Protein AF-A0A955M0L4-F1 (afdb_monomer)

Foldseek 3Di:
DDDDDDDDDDDDDDDPPVVPVVVVVVVVVVVVVVVVVVVVVVVVVVVVVVVVVVVVVVVVVVVVVVVVVVVVVVVVVVVVVVVVVVVVVVVVVVVVVVVVVVVVVVVVVVVVVVVVVVVVVVVVVVVVVVVVVVVVVVVVVVVVVVVVVVVVVVVVVVVCPPDDDDDDDDDDDPPDPPPPPDPPDDDDLVNVLVVLQQFQLCLVVDPDVVSQQVSLVVLQVVCVVVVKFAPDHSSVLNVVLVVVCVVPVVLRRGRNSVSSVLVCLLVLRTHNPDDSLVSQCVVQNPVRSVVSCVVVVD

pLDDT: mean 85.28, std 18.07, range [40.88, 98.44]

Secondary structure (DSSP, 8-state):
----------------SSTTTHHHHHHHHHHHHHHHHHHHHHHHHHHHHHHHHHHHHHHHHHHHHHHHHHHHHHHHHHHHHHHHHHHHHHHHHHHHHHHHHHHHHHHHHHHHHHHHHHHHHHHHHHHHHHHHHHHHHHHHHHHHHHHHHHHHHHHHHHH-TTS--------------------S----HHHHHHHHTT-SGGGGG--SHHHHHHHHHHHHHHHHHTT-B--S-HHHHHHHHHHHHHH-GGGGGS-HHHHHHHHHHHTT--BSSS-HHHHHHHHHHHHHHHHHHHHTT-

Mean predicted aligned error: 16.27 Å

Solvent-accessible surface area (backbone atoms only — not comparable to full-atom values): 17257 Å² total; per-residue (Å²): 140,83,90,82,89,79,83,83,82,92,79,86,90,86,81,77,80,74,58,71,68,59,53,57,56,52,51,51,52,52,50,52,52,52,50,51,51,51,50,52,51,53,50,51,52,51,50,51,50,51,51,51,51,52,54,51,52,53,52,53,52,50,51,52,52,50,52,52,51,49,54,50,53,49,53,52,53,52,54,52,51,51,52,51,53,49,52,54,53,52,50,51,53,52,52,54,51,50,52,51,53,50,53,50,52,52,52,51,52,52,51,51,51,52,53,54,51,52,50,52,52,51,50,52,54,50,50,52,51,53,52,52,52,53,51,51,52,51,51,54,51,51,52,53,52,51,52,54,51,51,52,52,51,53,56,48,54,71,66,44,82,78,64,81,90,84,86,83,81,92,79,89,88,82,84,75,83,75,77,77,76,71,74,94,66,88,81,48,71,72,57,54,50,59,49,25,68,62,26,24,62,63,59,78,74,52,80,57,66,65,65,48,27,52,52,44,43,51,48,52,49,54,39,43,77,72,65,27,48,67,80,76,56,37,64,62,52,45,53,50,49,59,55,45,39,73,78,40,56,73,60,27,67,38,26,37,66,56,45,53,49,53,53,28,37,75,67,69,36,51,42,68,87,62,64,47,68,60,53,29,32,72,72,49,35,68,71,45,32,57,51,49,33,56,76,70,75,98

Sequence (298 aa):
MYQKIILTPIFVILFSISAYAGGAVARRSQAMEQQQRAYEQAYRQAVEQQVQQQQQAVYEQMQQRQQQMQQYAYKQAVQKKIAEQQAVYQRALQQKAYEQAYQQKLKLQALQQQQAYQRVIQQKSAQQKAYLQIAQQRLAKQQAQASQFREQVVDYNKTQALSSQYIPKKEDIQRTQKAYVEPDEVITMDHLWRRLDHSSEVWNEMIDSQPKELTVARQIEIYRQEGVTIRKQPSHYVQLIDDMSRQNPDILSNPFRDVVKFMAIIEYDFDNGMDRDLLVRRLLGEQGYQSNRRRLGR

Structure (mmCIF, N/CA/C/O backbone):
data_AF-A0A955M0L4-F1
#
_entry.id   AF-A0A955M0L4-F1
#
loop_
_atom_site.group_PDB
_atom_site.id
_atom_site.type_symbol
_atom_site.label_atom_id
_atom_site.label_alt_id
_atom_site.label_comp_id
_atom_site.label_asym_id
_atom_site.label_entity_id
_atom_site.label_seq_id
_atom_site.pdbx_PDB_ins_code
_atom_site.Cartn_x
_atom_site.Cartn_y
_atom_site.Cartn_z
_atom_site.occupancy
_atom_site.B_iso_or_equiv
_atom_site.auth_seq_id
_atom_site.auth_comp_id
_atom_site.auth_asym_id
_atom_site.auth_atom_id
_atom_site.pdbx_PDB_model_num
ATOM 1 N N . MET A 1 1 ? 61.570 -35.087 -105.540 1.00 42.03 1 MET A N 1
ATOM 2 C CA . MET A 1 1 ? 60.546 -34.668 -106.528 1.00 42.03 1 MET A CA 1
ATOM 3 C C . MET A 1 1 ? 59.757 -33.534 -105.887 1.00 42.03 1 MET A C 1
ATOM 5 O O . MET A 1 1 ? 59.213 -33.774 -104.830 1.00 42.03 1 MET A O 1
ATOM 9 N N . TYR A 1 2 ? 59.708 -32.286 -106.337 1.00 40.88 2 TYR A N 1
ATOM 10 C CA . TYR A 1 2 ? 60.007 -31.683 -107.626 1.00 40.88 2 TYR A CA 1
ATOM 11 C C . TYR A 1 2 ? 60.775 -30.374 -107.422 1.00 40.88 2 TYR A C 1
ATOM 13 O O . TYR A 1 2 ? 60.427 -29.536 -106.598 1.00 40.88 2 TYR A O 1
ATOM 21 N N . GLN A 1 3 ? 61.811 -30.243 -108.232 1.00 42.59 3 GLN A N 1
ATOM 22 C CA . GLN A 1 3 ? 62.647 -29.082 -108.458 1.00 42.59 3 GLN A CA 1
ATOM 23 C C . GLN A 1 3 ? 61.941 -28.212 -109.510 1.00 42.59 3 GLN A C 1
ATOM 25 O O . GLN A 1 3 ? 61.664 -28.697 -110.607 1.00 42.59 3 GLN A O 1
ATOM 30 N N . LYS A 1 4 ? 61.634 -26.948 -109.201 1.00 47.00 4 LYS A N 1
ATOM 31 C CA . LYS A 1 4 ? 61.308 -25.936 -110.217 1.00 47.00 4 LYS A CA 1
ATOM 32 C 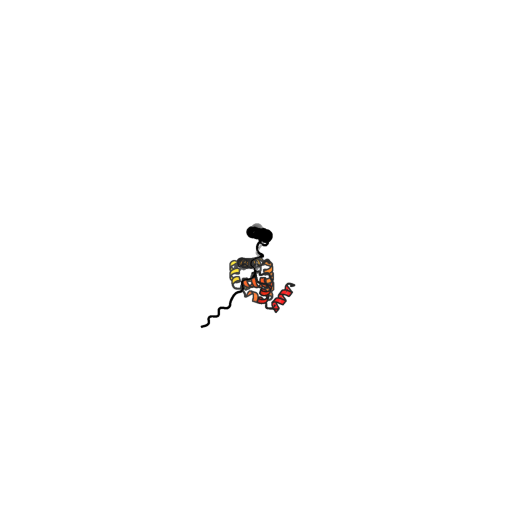C . LYS A 1 4 ? 62.013 -24.625 -109.895 1.00 47.00 4 LYS A C 1
ATOM 34 O O . LYS A 1 4 ? 61.584 -23.843 -109.057 1.00 47.00 4 LYS A O 1
ATOM 39 N N . ILE A 1 5 ? 63.124 -24.458 -110.600 1.00 48.72 5 ILE A N 1
ATOM 40 C CA . ILE A 1 5 ? 63.838 -23.213 -110.853 1.00 48.72 5 ILE A CA 1
ATOM 41 C C . ILE A 1 5 ? 62.990 -22.412 -111.848 1.00 48.72 5 ILE A C 1
ATOM 43 O O . ILE A 1 5 ? 62.677 -22.932 -112.918 1.00 48.72 5 ILE A O 1
ATOM 47 N N . ILE A 1 6 ? 62.638 -21.168 -111.522 1.00 52.84 6 ILE A N 1
ATOM 48 C CA . ILE A 1 6 ? 62.235 -20.162 -112.513 1.00 52.84 6 ILE A CA 1
ATOM 49 C C . ILE A 1 6 ? 62.994 -18.874 -112.213 1.00 52.84 6 ILE A C 1
ATOM 51 O O . ILE A 1 6 ? 63.118 -18.448 -111.066 1.00 52.84 6 ILE A O 1
ATOM 55 N N . LEU A 1 7 ? 63.548 -18.341 -113.297 1.00 41.47 7 LEU A N 1
ATOM 56 C CA . LEU A 1 7 ? 64.457 -17.220 -113.392 1.00 41.47 7 LEU A CA 1
ATOM 57 C C . LEU A 1 7 ? 63.847 -15.889 -112.939 1.00 41.47 7 LEU A C 1
ATOM 59 O O . LEU A 1 7 ? 62.683 -15.581 -113.180 1.00 41.47 7 LEU A O 1
ATOM 63 N N . THR A 1 8 ? 64.736 -15.086 -112.367 1.00 45.62 8 THR A N 1
ATOM 64 C CA . THR A 1 8 ? 64.684 -13.639 -112.146 1.00 45.62 8 THR A CA 1
ATOM 65 C C . THR A 1 8 ? 64.353 -12.859 -113.427 1.00 45.62 8 THR A C 1
ATOM 67 O O . THR A 1 8 ? 64.706 -13.290 -114.526 1.00 45.62 8 THR A O 1
ATOM 70 N N . PRO A 1 9 ? 63.849 -11.621 -113.283 1.00 57.81 9 PRO A N 1
ATOM 71 C CA . PRO A 1 9 ? 64.686 -10.534 -113.778 1.00 57.81 9 PRO A CA 1
ATOM 72 C C . PRO A 1 9 ? 64.886 -9.418 -112.750 1.00 57.81 9 PRO A C 1
ATOM 74 O O . PRO A 1 9 ? 63.961 -8.863 -112.163 1.00 57.81 9 PRO A O 1
ATOM 77 N N . ILE A 1 10 ? 66.166 -9.105 -112.589 1.00 55.38 10 ILE A N 1
ATOM 78 C CA . ILE A 1 10 ? 66.732 -7.899 -112.003 1.00 55.38 10 ILE A CA 1
ATOM 79 C C . ILE A 1 10 ? 66.263 -6.713 -112.851 1.00 55.38 10 ILE A C 1
ATOM 81 O O . ILE A 1 10 ? 66.639 -6.618 -114.016 1.00 55.38 10 ILE A O 1
ATOM 85 N N . PHE A 1 11 ? 65.470 -5.809 -112.280 1.00 45.31 11 PHE A N 1
ATOM 86 C CA . PHE A 1 11 ? 65.248 -4.476 -112.835 1.00 45.31 11 PHE A CA 1
ATOM 87 C C . PHE A 1 11 ? 65.009 -3.483 -111.691 1.00 45.31 11 PHE A C 1
ATOM 89 O O . PHE A 1 11 ? 64.246 -3.753 -110.769 1.00 45.31 11 PHE A O 1
ATOM 96 N N . VAL A 1 12 ? 65.642 -2.314 -111.814 1.00 49.91 12 VAL A N 1
ATOM 97 C CA . VAL A 1 12 ? 65.482 -1.101 -110.988 1.00 49.91 12 VAL A CA 1
ATOM 98 C C . VAL A 1 12 ? 66.305 -1.045 -109.687 1.00 49.91 12 VAL A C 1
ATOM 100 O O . VAL A 1 12 ? 65.790 -0.919 -108.581 1.00 49.91 12 VAL A O 1
ATOM 103 N N . ILE A 1 13 ? 67.632 -1.007 -109.838 1.00 52.91 13 ILE A N 1
ATOM 104 C CA . ILE A 1 13 ? 68.512 -0.227 -108.954 1.00 52.91 13 ILE A CA 1
ATOM 105 C C . ILE A 1 13 ? 68.858 1.036 -109.741 1.00 52.91 13 ILE A C 1
ATOM 107 O O . ILE A 1 13 ? 69.631 0.926 -110.683 1.00 52.91 13 ILE A O 1
ATOM 111 N N . LEU A 1 14 ? 68.232 2.178 -109.417 1.00 47.78 14 LEU A N 1
ATOM 112 C CA . LEU A 1 14 ? 68.699 3.559 -109.685 1.00 47.78 14 LEU A CA 1
ATOM 113 C C . LEU A 1 14 ? 67.620 4.601 -109.292 1.00 47.78 14 LEU A C 1
ATOM 115 O O . LEU A 1 14 ? 67.247 5.453 -110.086 1.00 47.78 14 LEU A O 1
ATOM 119 N N . PHE A 1 15 ? 67.094 4.544 -108.059 1.00 43.94 15 PHE A N 1
ATOM 120 C CA . PHE A 1 15 ? 66.254 5.623 -107.492 1.00 43.94 15 PHE A CA 1
ATOM 121 C C . PHE A 1 15 ? 66.334 5.710 -105.955 1.00 43.94 15 PHE A C 1
ATOM 123 O O . PHE A 1 15 ? 65.355 5.987 -105.271 1.00 43.94 15 PHE A O 1
ATOM 130 N N . SER A 1 16 ? 67.508 5.471 -105.370 1.00 46.41 16 SER A N 1
ATOM 131 C CA . SER A 1 16 ? 67.662 5.403 -103.905 1.00 46.41 16 SER A CA 1
ATOM 132 C C . SER A 1 16 ? 68.760 6.313 -103.348 1.00 46.41 16 SER A C 1
ATOM 134 O O . SER A 1 16 ? 69.308 6.036 -102.288 1.00 46.41 16 SER A O 1
ATOM 136 N N . ILE A 1 17 ? 69.045 7.440 -104.014 1.00 49.41 17 ILE A N 1
ATOM 137 C CA . ILE A 1 17 ? 69.940 8.484 -103.469 1.00 49.41 17 ILE A CA 1
ATOM 138 C C . ILE A 1 17 ? 69.176 9.773 -103.080 1.00 49.41 17 ILE A C 1
ATOM 140 O O . ILE A 1 17 ? 69.668 10.552 -102.273 1.00 49.41 17 ILE A O 1
ATOM 144 N N . SER A 1 18 ? 67.906 9.943 -103.478 1.00 48.56 18 SER A N 1
ATOM 145 C CA . SER A 1 18 ? 67.054 11.066 -103.016 1.00 48.56 18 SER A CA 1
ATOM 146 C C . SER A 1 18 ? 66.191 10.742 -101.781 1.00 48.56 18 SER A C 1
ATOM 148 O O . SER A 1 18 ? 65.579 11.634 -101.200 1.00 48.56 18 SER A O 1
ATOM 150 N N . ALA A 1 19 ? 66.134 9.476 -101.347 1.00 47.66 19 ALA A N 1
ATOM 151 C CA . ALA A 1 19 ? 65.278 9.025 -100.239 1.00 47.66 19 ALA A CA 1
ATOM 152 C C . ALA A 1 19 ? 65.885 9.248 -98.836 1.00 47.66 19 ALA A C 1
ATOM 154 O O . ALA A 1 19 ? 65.192 9.117 -97.826 1.00 47.66 19 ALA A O 1
ATOM 155 N N . TYR A 1 20 ? 67.167 9.616 -98.748 1.00 47.16 20 TYR A N 1
ATOM 156 C CA . TYR A 1 20 ? 67.869 9.744 -97.465 1.00 47.16 20 TYR A CA 1
ATOM 157 C C . TYR A 1 20 ? 67.633 11.081 -96.738 1.00 47.16 20 TYR A C 1
ATOM 159 O O . TYR A 1 20 ? 67.839 11.154 -95.529 1.00 47.16 20 TYR A O 1
ATOM 167 N N . ALA A 1 21 ? 67.126 12.117 -97.421 1.00 50.03 21 ALA A N 1
ATOM 168 C CA . ALA A 1 21 ? 66.808 13.410 -96.796 1.00 50.03 21 ALA A CA 1
ATOM 169 C C . ALA A 1 21 ? 65.362 13.496 -96.250 1.00 50.03 21 ALA A C 1
ATOM 171 O O . ALA A 1 21 ? 65.120 14.169 -95.250 1.00 50.03 21 ALA A O 1
ATOM 172 N N . GLY A 1 22 ? 64.403 12.760 -96.833 1.00 50.56 22 GLY A N 1
ATOM 173 C CA . GLY A 1 22 ? 63.010 12.698 -96.350 1.00 50.56 22 GLY A CA 1
ATOM 174 C C . GLY A 1 22 ? 62.811 11.813 -95.110 1.00 50.56 22 GLY A C 1
ATOM 175 O O . GLY A 1 22 ? 61.918 12.062 -94.298 1.00 50.56 22 GLY A O 1
ATOM 176 N N . GLY A 1 23 ? 63.684 10.819 -94.905 1.00 54.31 23 GLY A N 1
ATOM 177 C CA . GLY A 1 23 ? 63.639 9.929 -93.739 1.00 54.31 23 GLY A CA 1
ATOM 178 C C . GLY A 1 23 ? 63.996 10.614 -92.413 1.00 54.31 23 GLY A C 1
ATOM 179 O O . GLY A 1 23 ? 63.469 10.232 -91.370 1.00 54.31 23 GLY A O 1
ATOM 180 N N . ALA A 1 24 ? 64.841 11.650 -92.431 1.00 61.00 24 ALA A N 1
ATOM 181 C CA . ALA A 1 24 ? 65.213 12.395 -91.224 1.00 61.00 24 ALA A CA 1
ATOM 182 C C . ALA A 1 24 ? 64.056 13.266 -90.698 1.00 61.00 24 ALA A C 1
ATOM 184 O O . ALA A 1 24 ? 63.824 13.331 -89.490 1.00 61.00 24 ALA A O 1
ATOM 185 N N . VAL A 1 25 ? 63.285 13.880 -91.602 1.00 66.38 25 VAL A N 1
ATOM 186 C CA . VAL A 1 25 ? 62.111 14.694 -91.249 1.00 66.38 25 VAL A CA 1
ATOM 187 C C . VAL A 1 25 ? 60.950 13.810 -90.780 1.00 66.38 25 VAL A C 1
ATOM 189 O O . VAL A 1 25 ? 60.334 14.113 -89.760 1.00 66.38 25 VAL A O 1
ATOM 192 N N . ALA A 1 26 ? 60.710 12.669 -91.438 1.00 72.38 26 ALA A N 1
ATOM 193 C CA . ALA A 1 26 ? 59.698 11.699 -91.008 1.00 72.38 26 ALA A CA 1
ATOM 194 C C . ALA A 1 26 ? 60.002 11.102 -89.618 1.00 72.38 26 ALA A C 1
ATOM 196 O O . ALA A 1 26 ? 59.112 11.035 -88.770 1.00 72.38 26 ALA A O 1
ATOM 197 N N . ARG A 1 27 ? 61.268 10.753 -89.333 1.00 76.44 27 ARG A N 1
ATOM 198 C CA . ARG A 1 27 ? 61.690 10.281 -87.998 1.00 76.44 27 ARG A CA 1
ATOM 199 C C . ARG A 1 27 ? 61.544 11.358 -86.924 1.00 76.44 27 ARG A C 1
ATOM 201 O O . ARG A 1 27 ? 61.160 11.041 -85.805 1.00 76.44 27 ARG A O 1
ATOM 208 N N . ARG A 1 28 ? 61.806 12.629 -87.250 1.00 78.69 28 ARG A N 1
ATOM 209 C CA . ARG A 1 28 ? 61.611 13.753 -86.318 1.00 78.69 28 ARG A CA 1
ATOM 210 C C . ARG A 1 28 ? 60.132 14.001 -86.018 1.00 78.69 28 ARG A C 1
ATOM 212 O O . ARG A 1 28 ? 59.788 14.241 -84.866 1.00 78.69 28 ARG A O 1
ATOM 219 N N . SER A 1 29 ? 59.269 13.904 -87.031 1.00 80.44 29 SER A N 1
ATOM 220 C CA . SER A 1 29 ? 57.815 13.996 -86.853 1.00 80.44 29 SER A CA 1
ATOM 221 C C . SER A 1 29 ? 57.288 12.872 -85.960 1.00 80.44 29 SER A C 1
ATOM 223 O O . SER A 1 29 ? 56.558 13.138 -85.011 1.00 80.44 29 SER A O 1
ATOM 225 N N . GLN A 1 30 ? 57.707 11.627 -86.211 1.00 85.38 30 GLN A N 1
ATOM 226 C CA . GLN A 1 30 ? 57.320 10.481 -85.383 1.00 85.38 30 GLN A CA 1
ATOM 227 C C . GLN A 1 30 ? 57.856 10.586 -83.952 1.00 85.38 30 GLN A C 1
ATOM 229 O O . GLN A 1 30 ? 57.136 10.268 -83.010 1.00 85.38 30 GLN A O 1
ATOM 234 N N . ALA A 1 31 ? 59.090 11.062 -83.766 1.00 86.12 31 ALA A N 1
ATOM 235 C CA . ALA A 1 31 ? 59.661 11.265 -82.438 1.00 86.12 31 ALA A CA 1
ATOM 236 C C . ALA A 1 31 ? 58.894 12.330 -81.634 1.00 86.12 31 ALA A C 1
ATOM 238 O O . ALA A 1 31 ? 58.632 12.121 -80.452 1.00 86.12 31 ALA A O 1
ATOM 239 N N . MET A 1 32 ? 58.484 13.440 -82.263 1.00 84.62 32 MET A N 1
ATOM 240 C CA . MET A 1 32 ? 57.658 14.454 -81.591 1.00 84.62 32 MET A CA 1
ATOM 241 C C . MET A 1 32 ? 56.265 13.928 -81.241 1.00 84.62 32 MET A C 1
ATOM 243 O O . MET A 1 32 ? 55.778 14.196 -80.147 1.00 84.62 32 MET A O 1
ATOM 247 N N . GLU A 1 33 ? 55.635 13.153 -82.124 1.00 90.38 33 GLU A N 1
ATOM 248 C CA . GLU A 1 33 ? 54.327 12.555 -81.843 1.00 90.38 33 GLU A CA 1
ATOM 249 C C . GLU A 1 33 ? 54.411 11.531 -80.698 1.00 90.38 33 GLU A C 1
ATOM 251 O O . GLU A 1 33 ? 53.572 11.520 -79.798 1.00 90.38 33 GLU A O 1
ATOM 256 N N . GLN A 1 34 ? 55.467 10.710 -80.670 1.00 90.69 34 GLN A N 1
ATOM 257 C CA . GLN A 1 34 ? 55.740 9.815 -79.543 1.00 90.69 34 GLN A CA 1
ATOM 258 C C . GLN A 1 34 ? 55.974 10.590 -78.242 1.00 90.69 34 GLN A C 1
ATOM 260 O O . GLN A 1 34 ? 55.449 10.199 -77.202 1.00 90.69 34 GLN A O 1
ATOM 265 N N . GLN A 1 35 ? 56.708 11.704 -78.293 1.00 91.81 35 GLN A N 1
ATOM 266 C CA . GLN A 1 35 ? 56.943 12.560 -77.132 1.00 91.81 35 GLN A CA 1
ATOM 267 C C . GLN A 1 35 ? 55.644 13.198 -76.616 1.00 91.81 35 GLN A C 1
ATOM 269 O O . GLN A 1 35 ? 55.428 13.227 -75.406 1.00 91.81 35 GLN A O 1
ATOM 274 N N . GLN A 1 36 ? 54.760 13.660 -77.506 1.00 92.62 36 GLN A N 1
ATOM 275 C CA . GLN A 1 36 ? 53.445 14.191 -77.128 1.00 92.62 36 GLN A CA 1
ATOM 276 C C . GLN A 1 36 ? 52.568 13.120 -76.477 1.00 92.62 36 GLN A C 1
ATOM 278 O O . GLN A 1 36 ? 52.015 13.360 -75.408 1.00 92.62 36 GLN A O 1
ATOM 283 N N . ARG A 1 37 ? 52.501 11.913 -77.054 1.00 94.75 37 ARG A N 1
ATOM 284 C CA . ARG A 1 37 ? 51.746 10.798 -76.459 1.00 94.75 37 ARG A CA 1
ATOM 285 C C . ARG A 1 37 ? 52.293 10.401 -75.090 1.00 94.75 37 ARG A C 1
ATOM 287 O O . ARG A 1 37 ? 51.513 10.179 -74.170 1.00 94.75 37 ARG A O 1
ATOM 294 N N . ALA A 1 38 ? 53.616 10.335 -74.942 1.00 94.31 38 ALA A N 1
ATOM 295 C CA . ALA A 1 38 ? 54.249 10.051 -73.657 1.00 94.31 38 ALA A CA 1
ATOM 296 C C . ALA A 1 38 ? 53.926 11.137 -72.617 1.00 94.31 38 ALA A C 1
ATOM 298 O O . ALA A 1 38 ? 53.609 10.816 -71.473 1.00 94.31 38 ALA A O 1
ATOM 299 N N . TYR A 1 39 ? 53.944 12.412 -73.019 1.00 94.06 39 TYR A N 1
ATOM 300 C CA . TYR A 1 39 ? 53.559 13.531 -72.158 1.00 94.06 39 TYR A CA 1
ATOM 301 C C . TYR A 1 39 ? 52.083 13.463 -71.740 1.00 94.06 39 TYR A C 1
ATOM 303 O O . TYR A 1 39 ? 51.781 13.584 -70.556 1.00 94.06 39 TYR A O 1
ATOM 311 N N . GLU A 1 40 ? 51.162 13.209 -72.675 1.00 94.56 40 GLU A N 1
ATOM 312 C CA . GLU A 1 40 ? 49.734 13.053 -72.371 1.00 94.56 40 GLU A CA 1
ATOM 313 C C . GLU A 1 40 ? 49.465 11.870 -71.437 1.00 94.56 40 GLU A C 1
ATOM 315 O O . GLU A 1 40 ? 48.651 11.983 -70.521 1.00 94.56 40 GLU A O 1
ATOM 320 N N . GLN A 1 41 ? 50.152 10.742 -71.638 1.00 95.31 41 GLN A N 1
ATOM 321 C CA . GLN A 1 41 ? 50.048 9.582 -70.751 1.00 95.31 41 GLN A CA 1
ATOM 322 C C . GLN A 1 41 ? 50.558 9.904 -69.346 1.00 95.31 41 GLN A C 1
ATOM 324 O O . GLN A 1 41 ? 49.863 9.613 -68.374 1.00 95.31 41 GLN A O 1
ATOM 329 N N . ALA A 1 42 ? 51.722 10.550 -69.230 1.00 94.81 42 ALA A N 1
ATOM 330 C CA . ALA A 1 42 ? 52.266 10.974 -67.943 1.00 94.81 42 ALA A CA 1
ATOM 331 C C . ALA A 1 42 ? 51.331 11.968 -67.231 1.00 94.81 42 ALA A C 1
ATOM 333 O O . ALA A 1 42 ? 51.098 11.849 -66.030 1.00 94.81 42 ALA A O 1
ATOM 334 N N . TYR A 1 43 ? 50.742 12.910 -67.973 1.00 94.69 43 TYR A N 1
ATOM 335 C CA . TYR A 1 43 ? 49.771 13.859 -67.437 1.00 94.69 43 TYR A CA 1
ATOM 336 C C . TYR A 1 43 ? 48.500 13.161 -66.934 1.00 94.69 43 TYR A C 1
ATOM 338 O O . TYR A 1 43 ? 48.071 13.413 -65.809 1.00 94.69 43 TYR A O 1
ATOM 346 N N . ARG A 1 44 ? 47.922 12.240 -67.719 1.00 96.25 44 ARG A N 1
ATOM 347 C CA . ARG A 1 44 ? 46.751 11.449 -67.298 1.00 96.25 44 ARG A CA 1
ATOM 348 C C . ARG A 1 44 ? 47.043 10.642 -66.037 1.00 96.25 44 ARG A C 1
ATOM 350 O O . ARG A 1 44 ? 46.253 10.697 -65.102 1.00 96.25 44 ARG A O 1
ATOM 357 N N . GLN A 1 45 ? 48.193 9.971 -65.981 1.00 95.75 45 GLN A N 1
ATOM 358 C CA . GLN A 1 45 ? 48.616 9.220 -64.798 1.00 95.75 45 GLN A CA 1
ATOM 359 C C . GLN A 1 45 ? 48.768 10.123 -63.568 1.00 95.75 45 GLN A C 1
ATOM 361 O O . GLN A 1 45 ? 48.328 9.749 -62.485 1.00 95.75 45 GLN A O 1
ATOM 366 N N . ALA A 1 46 ? 49.338 11.322 -63.721 1.00 96.12 46 ALA A N 1
ATOM 367 C CA . ALA A 1 46 ? 49.466 12.276 -62.622 1.00 96.12 46 ALA A CA 1
ATOM 368 C C . ALA A 1 46 ? 48.097 12.754 -62.105 1.00 96.12 46 ALA A C 1
ATOM 370 O O . ALA A 1 46 ? 47.882 12.804 -60.894 1.00 96.12 46 ALA A O 1
ATOM 371 N N . VAL A 1 47 ? 47.153 13.054 -63.006 1.00 96.75 47 VAL A N 1
ATOM 372 C CA . VAL A 1 47 ? 45.780 13.442 -62.637 1.00 96.75 47 VAL A CA 1
ATOM 373 C C . VAL A 1 47 ? 45.046 12.287 -61.952 1.00 96.75 47 VAL A C 1
ATOM 375 O O . VAL A 1 47 ? 44.419 12.496 -60.916 1.00 96.75 47 VAL A O 1
ATOM 378 N N . GLU A 1 48 ? 45.145 11.064 -62.477 1.00 95.81 48 GLU A N 1
ATOM 379 C CA . GLU A 1 48 ? 44.536 9.872 -61.871 1.00 95.81 48 GLU A CA 1
ATOM 380 C C . GLU A 1 48 ? 45.089 9.602 -60.468 1.00 95.81 48 GLU A C 1
ATOM 382 O O . GLU A 1 48 ? 44.314 9.392 -59.534 1.00 95.81 48 GLU A O 1
ATOM 387 N N . GLN A 1 49 ? 46.411 9.686 -60.287 1.00 96.19 49 GLN A N 1
ATOM 388 C CA . GLN A 1 49 ? 47.043 9.560 -58.971 1.00 96.19 49 GLN A CA 1
ATOM 389 C C . GLN A 1 49 ? 46.568 10.652 -58.009 1.00 96.19 49 GLN A C 1
ATOM 391 O O . GLN A 1 49 ? 46.252 10.358 -56.857 1.00 96.19 49 GLN A O 1
ATOM 396 N N . GLN A 1 50 ? 46.466 11.900 -58.472 1.00 95.19 50 GLN A N 1
ATOM 397 C CA . GLN A 1 50 ? 45.980 13.008 -57.653 1.00 95.19 50 GLN A CA 1
ATOM 398 C C . GLN A 1 50 ? 44.520 12.798 -57.223 1.00 95.19 50 GLN A C 1
ATOM 400 O O . GLN A 1 50 ? 44.183 13.011 -56.057 1.00 95.19 50 GLN A O 1
ATOM 405 N N . VAL A 1 51 ? 43.655 12.346 -58.135 1.00 96.25 51 VAL A N 1
ATOM 406 C CA . VAL A 1 51 ? 42.255 12.022 -57.826 1.00 96.25 51 VAL A CA 1
ATOM 407 C C . VAL A 1 51 ? 42.176 10.861 -56.836 1.00 96.25 51 VAL A C 1
ATOM 409 O O . VAL A 1 51 ? 41.415 10.938 -55.873 1.00 96.25 51 VAL A O 1
ATOM 412 N N . GLN A 1 52 ? 42.982 9.813 -57.015 1.00 96.56 52 GLN A N 1
ATOM 413 C CA . GLN A 1 52 ? 43.013 8.668 -56.106 1.00 96.56 52 GLN A CA 1
ATOM 414 C C . GLN A 1 52 ? 43.467 9.075 -54.695 1.00 96.56 52 GLN A C 1
ATOM 416 O O . GLN A 1 52 ? 42.854 8.654 -53.715 1.00 96.56 52 GLN A O 1
ATOM 421 N N . GLN A 1 53 ? 44.474 9.947 -54.579 1.00 95.94 53 GLN A N 1
ATOM 422 C CA . GLN A 1 53 ? 44.915 10.503 -53.294 1.00 95.94 53 GLN A CA 1
ATOM 423 C C . GLN A 1 53 ? 43.822 11.349 -52.626 1.00 95.94 53 GLN A C 1
ATOM 425 O O . GLN A 1 53 ? 43.584 11.209 -51.428 1.00 95.94 53 GLN A O 1
ATOM 430 N N . GLN A 1 54 ? 43.110 12.189 -53.387 1.00 96.19 54 GLN A N 1
ATOM 431 C CA . GLN A 1 54 ? 41.979 12.954 -52.849 1.00 96.19 54 GLN A CA 1
ATOM 432 C C . GLN A 1 54 ? 40.846 12.041 -52.369 1.00 96.19 54 GLN A C 1
ATOM 434 O O . GLN A 1 54 ? 40.288 12.269 -51.296 1.00 96.19 54 GLN A O 1
ATOM 439 N N . GLN A 1 55 ? 40.521 10.987 -53.122 1.00 95.31 55 GLN A N 1
ATOM 440 C CA . GLN A 1 55 ? 39.505 10.012 -52.718 1.00 95.31 55 GLN A CA 1
ATOM 441 C C . GLN A 1 55 ? 39.899 9.279 -51.430 1.00 95.31 55 GLN A C 1
ATOM 443 O O . GLN A 1 55 ? 39.060 9.124 -50.541 1.00 95.31 55 GLN A O 1
ATOM 448 N N . GLN A 1 56 ? 41.168 8.881 -51.296 1.00 96.44 56 GLN A N 1
ATOM 449 C CA . GLN A 1 56 ? 41.690 8.268 -50.071 1.00 96.44 56 GLN A CA 1
ATOM 450 C C . GLN A 1 56 ? 41.594 9.224 -48.877 1.00 96.44 56 GLN A C 1
ATOM 452 O O . GLN A 1 56 ? 41.058 8.842 -47.839 1.00 96.44 56 GLN A O 1
ATOM 457 N N . ALA A 1 57 ? 41.999 10.486 -49.041 1.00 96.19 57 ALA A N 1
ATOM 458 C CA . ALA A 1 57 ? 41.919 11.487 -47.977 1.00 96.19 57 ALA A CA 1
ATOM 459 C C . ALA A 1 57 ? 40.472 11.741 -47.507 1.00 96.19 57 ALA A C 1
ATOM 461 O O . ALA A 1 57 ? 40.212 11.829 -46.306 1.00 96.19 57 ALA A O 1
ATOM 462 N N . VAL A 1 58 ? 39.506 11.813 -48.432 1.00 97.38 58 VAL A N 1
ATOM 463 C CA . VAL A 1 58 ? 38.079 11.964 -48.089 1.00 97.38 58 VAL A CA 1
ATOM 464 C C . VAL A 1 58 ? 37.555 10.734 -47.345 1.00 97.38 58 VAL A C 1
ATOM 466 O O . VAL A 1 58 ? 36.798 10.872 -46.381 1.00 97.38 58 VAL A O 1
ATOM 469 N N . TYR A 1 59 ? 37.959 9.533 -47.763 1.00 96.06 59 TYR A N 1
ATOM 470 C CA . TYR A 1 59 ? 37.569 8.292 -47.097 1.00 96.06 59 TYR A CA 1
ATOM 471 C C . TYR A 1 59 ? 38.113 8.219 -45.664 1.00 96.06 59 TYR A C 1
ATOM 473 O O . TYR A 1 59 ? 37.355 7.947 -44.731 1.00 96.06 59 TYR A O 1
ATOM 481 N N . GLU A 1 60 ? 39.392 8.543 -45.466 1.00 97.00 60 GLU A N 1
ATOM 482 C CA . GLU A 1 60 ? 40.011 8.625 -44.138 1.00 97.00 60 GLU A CA 1
ATOM 483 C C . GLU A 1 60 ? 39.321 9.672 -43.255 1.00 97.00 60 GLU A C 1
ATOM 485 O O . GLU A 1 60 ? 38.977 9.388 -42.105 1.00 97.00 60 GLU A O 1
ATOM 490 N N . GLN A 1 61 ? 39.032 10.859 -43.798 1.00 96.81 61 GLN A N 1
ATOM 491 C CA . GLN A 1 61 ? 38.314 11.911 -43.078 1.00 96.81 61 GLN A CA 1
ATOM 492 C C . GLN A 1 61 ? 36.906 11.457 -42.660 1.00 96.81 61 GLN A C 1
ATOM 494 O O . GLN A 1 61 ? 36.463 11.735 -41.541 1.00 96.81 61 GLN A O 1
ATOM 499 N N . MET A 1 62 ? 36.194 10.740 -43.534 1.00 96.50 62 MET A N 1
ATOM 500 C CA . MET A 1 62 ? 34.873 10.191 -43.230 1.00 96.50 62 MET A CA 1
ATOM 501 C C . MET A 1 62 ? 34.945 9.144 -42.114 1.00 96.50 62 MET A C 1
ATOM 503 O O . MET A 1 62 ? 34.148 9.212 -41.175 1.00 96.50 62 MET A O 1
ATOM 507 N N . GLN A 1 63 ? 35.913 8.222 -42.171 1.00 97.12 63 GLN A N 1
ATOM 508 C CA . GLN A 1 63 ? 36.123 7.226 -41.119 1.00 97.12 63 GLN A CA 1
ATOM 509 C C . GLN A 1 63 ? 36.452 7.882 -39.773 1.00 97.12 63 GLN A C 1
ATOM 511 O O . GLN A 1 63 ? 35.850 7.534 -38.756 1.00 97.12 63 GLN A O 1
ATOM 516 N N . GLN A 1 64 ? 37.346 8.875 -39.754 1.00 96.81 64 GLN A N 1
ATOM 517 C CA . GLN A 1 64 ? 37.674 9.619 -38.535 1.00 96.81 64 GLN A CA 1
ATOM 518 C C . GLN A 1 64 ? 36.445 10.330 -37.962 1.00 96.81 64 GLN A C 1
ATOM 520 O O . GLN A 1 64 ? 36.174 10.237 -36.763 1.00 96.81 64 GLN A O 1
ATOM 525 N N . ARG A 1 65 ? 35.647 10.991 -38.811 1.00 97.75 65 ARG A N 1
ATOM 526 C CA . ARG A 1 65 ? 34.399 11.640 -38.385 1.00 97.75 65 ARG A CA 1
ATOM 527 C C . ARG A 1 65 ? 33.403 10.628 -37.818 1.00 97.75 65 ARG A C 1
ATOM 529 O O . ARG A 1 65 ? 32.751 10.914 -36.814 1.00 97.75 65 ARG A O 1
ATOM 536 N N . GLN A 1 66 ? 33.300 9.444 -38.418 1.00 96.69 66 GLN A N 1
ATOM 537 C CA . GLN A 1 66 ? 32.442 8.372 -37.919 1.00 96.69 66 GLN A CA 1
ATOM 538 C C . GLN A 1 66 ? 32.902 7.877 -36.541 1.00 96.69 66 GLN A C 1
ATOM 540 O O . GLN A 1 66 ? 32.076 7.745 -35.638 1.00 96.69 66 GLN A O 1
ATOM 545 N N . GLN A 1 67 ? 34.208 7.674 -36.342 1.00 96.50 67 GLN A N 1
ATOM 546 C CA . GLN A 1 67 ? 34.771 7.290 -35.044 1.00 96.50 67 GLN A CA 1
ATOM 547 C C . GLN A 1 67 ? 34.534 8.367 -33.976 1.00 96.50 67 GLN A C 1
ATOM 549 O O . GLN A 1 67 ? 34.116 8.047 -32.864 1.00 96.50 67 GLN A O 1
ATOM 554 N N . GLN A 1 68 ? 34.726 9.647 -34.308 1.00 96.88 68 GLN A N 1
ATOM 555 C CA . GLN A 1 68 ? 34.442 10.757 -33.390 1.00 96.88 68 GLN A CA 1
ATOM 556 C C . GLN A 1 68 ? 32.962 10.804 -32.990 1.00 96.88 68 GLN A C 1
ATOM 558 O O . GLN A 1 68 ? 32.646 10.947 -31.807 1.00 96.88 68 GLN A O 1
ATOM 563 N N . MET A 1 69 ? 32.049 10.617 -33.949 1.00 95.50 69 MET A N 1
ATOM 564 C CA . MET A 1 69 ? 30.609 10.541 -33.680 1.00 95.50 69 MET A CA 1
ATOM 565 C C . MET A 1 69 ? 30.258 9.362 -32.766 1.00 95.50 69 MET A C 1
ATOM 567 O O . MET A 1 69 ? 29.479 9.531 -31.829 1.00 95.50 69 MET A O 1
ATOM 571 N N . GLN A 1 70 ? 30.858 8.186 -32.985 1.00 96.19 70 GLN A N 1
ATOM 572 C CA . GLN A 1 70 ? 30.663 7.019 -32.118 1.00 96.19 70 GLN A CA 1
ATOM 573 C C . GLN A 1 70 ? 31.172 7.275 -30.695 1.00 96.19 70 GLN A C 1
ATOM 575 O O . GLN A 1 70 ? 30.466 6.983 -29.729 1.00 96.19 70 GLN A O 1
ATOM 580 N N . GLN A 1 71 ? 32.356 7.876 -30.544 1.00 95.75 71 GLN A N 1
ATOM 581 C CA . GLN A 1 71 ? 32.898 8.232 -29.230 1.00 95.75 71 GLN A CA 1
ATOM 582 C C . GLN A 1 71 ? 32.014 9.251 -28.502 1.00 95.75 71 GLN A C 1
ATOM 584 O O . GLN A 1 71 ? 31.790 9.126 -27.296 1.00 95.75 71 GLN A O 1
ATOM 589 N N . TYR A 1 72 ? 31.489 10.247 -29.218 1.00 96.44 72 TYR A N 1
ATOM 590 C CA . TYR A 1 72 ? 30.569 11.230 -28.652 1.00 96.44 72 TYR A CA 1
ATOM 591 C C . TYR A 1 72 ? 29.252 10.585 -28.202 1.00 96.44 72 TYR A C 1
ATOM 593 O O . TYR A 1 72 ? 28.823 10.792 -27.066 1.00 96.44 72 TYR A O 1
ATOM 601 N N . ALA A 1 73 ? 28.648 9.748 -29.053 1.00 95.88 73 ALA A N 1
ATOM 602 C CA . ALA A 1 73 ? 27.424 9.017 -28.731 1.00 95.88 73 ALA A CA 1
ATOM 603 C C . ALA A 1 73 ? 27.613 8.085 -27.523 1.00 95.88 73 ALA A C 1
ATOM 605 O O . ALA A 1 73 ? 26.755 8.027 -26.643 1.00 95.88 73 ALA A O 1
ATOM 606 N N . TYR A 1 74 ? 28.763 7.410 -27.431 1.00 97.06 74 TYR A N 1
ATOM 607 C CA . TYR A 1 74 ? 29.108 6.578 -26.282 1.00 97.06 74 TYR A CA 1
ATOM 608 C C . TYR A 1 74 ? 29.217 7.397 -24.987 1.00 97.06 74 TYR A C 1
ATOM 610 O O . TYR A 1 74 ? 28.605 7.037 -23.982 1.00 97.06 74 TYR A O 1
ATOM 618 N N . LYS A 1 75 ? 29.928 8.535 -25.007 1.00 96.06 75 LYS A N 1
ATOM 619 C CA . LYS A 1 75 ? 30.039 9.433 -23.840 1.00 96.06 75 LYS A CA 1
ATOM 620 C C . LYS A 1 75 ? 28.668 9.929 -23.370 1.00 96.06 75 LYS A C 1
ATOM 622 O O . LYS A 1 75 ? 28.382 9.880 -22.176 1.00 96.06 75 LYS A O 1
ATOM 627 N N . GLN A 1 76 ? 27.811 10.339 -24.306 1.00 96.69 76 GLN A N 1
ATOM 628 C CA . GLN A 1 76 ? 26.423 10.737 -24.043 1.00 96.69 76 GLN A CA 1
ATOM 629 C C . GLN A 1 76 ? 25.617 9.605 -23.385 1.00 96.69 76 GLN A C 1
ATOM 631 O O . GLN A 1 76 ? 24.958 9.820 -22.367 1.00 96.69 76 GLN A O 1
ATOM 636 N N . ALA A 1 77 ? 25.704 8.382 -23.918 1.00 95.81 77 ALA A N 1
ATOM 637 C CA . ALA A 1 77 ? 24.996 7.224 -23.374 1.00 95.81 77 ALA A CA 1
ATOM 638 C C . ALA A 1 77 ? 25.458 6.868 -21.950 1.00 95.81 77 ALA A C 1
ATOM 640 O O . ALA A 1 77 ? 24.627 6.605 -21.078 1.00 95.81 77 ALA A O 1
ATOM 641 N N . VAL A 1 78 ? 26.769 6.910 -21.688 1.00 97.50 78 VAL A N 1
ATOM 642 C CA . VAL A 1 78 ? 27.332 6.685 -20.347 1.00 97.50 78 VAL A CA 1
ATOM 643 C C . VAL A 1 78 ? 26.859 7.761 -19.370 1.00 97.50 78 VAL A C 1
ATOM 645 O O . VAL A 1 78 ? 26.400 7.429 -18.278 1.00 97.50 78 VAL A O 1
ATOM 648 N N . GLN A 1 79 ? 26.908 9.037 -19.761 1.00 95.56 79 GLN A N 1
ATOM 649 C CA . GLN A 1 79 ? 26.456 10.143 -18.915 1.00 95.56 79 GLN A CA 1
ATOM 650 C C . GLN A 1 79 ? 24.965 10.026 -18.579 1.00 95.56 79 GLN A C 1
ATOM 652 O O . GLN A 1 79 ? 24.583 10.191 -17.420 1.00 95.56 79 GLN A O 1
ATOM 657 N N . LYS A 1 80 ? 24.132 9.670 -19.564 1.00 95.38 80 LYS A N 1
ATOM 658 C CA . LYS A 1 80 ? 22.705 9.406 -19.351 1.00 95.38 80 LYS A CA 1
ATOM 659 C C . LYS A 1 80 ? 22.490 8.269 -18.350 1.00 95.38 80 LYS A C 1
ATOM 661 O O . LYS A 1 80 ? 21.718 8.432 -17.412 1.00 95.38 80 LYS A O 1
ATOM 666 N N . LYS A 1 81 ? 23.221 7.158 -18.491 1.00 95.31 81 LYS A N 1
ATOM 667 C CA . LYS A 1 81 ? 23.127 6.012 -17.575 1.00 95.31 81 LYS A CA 1
ATOM 668 C C . LYS A 1 81 ? 23.543 6.368 -16.143 1.00 95.31 81 LYS A C 1
ATOM 670 O O . LYS A 1 81 ? 22.895 5.932 -15.195 1.00 95.31 81 LYS A O 1
ATOM 675 N N . ILE A 1 82 ? 24.585 7.187 -15.976 1.00 95.69 82 ILE A N 1
ATOM 676 C CA . ILE A 1 82 ? 25.004 7.702 -14.661 1.00 95.69 82 ILE A CA 1
ATOM 677 C C . ILE A 1 82 ? 23.903 8.579 -14.055 1.00 95.69 82 ILE A C 1
ATOM 679 O O . ILE A 1 82 ? 23.552 8.395 -12.891 1.00 95.69 82 ILE A O 1
ATOM 683 N N . ALA A 1 83 ? 23.324 9.496 -14.835 1.00 96.69 83 ALA A N 1
ATOM 684 C CA . ALA A 1 83 ? 22.246 10.364 -14.367 1.00 96.69 83 ALA A CA 1
ATOM 685 C C . ALA A 1 83 ? 20.993 9.564 -13.964 1.00 96.69 83 ALA A C 1
ATOM 687 O O . ALA A 1 83 ? 20.398 9.828 -12.920 1.00 96.69 83 ALA A O 1
ATOM 688 N N . GLU A 1 84 ? 20.623 8.544 -14.742 1.00 94.75 84 GLU A N 1
ATOM 689 C CA . GLU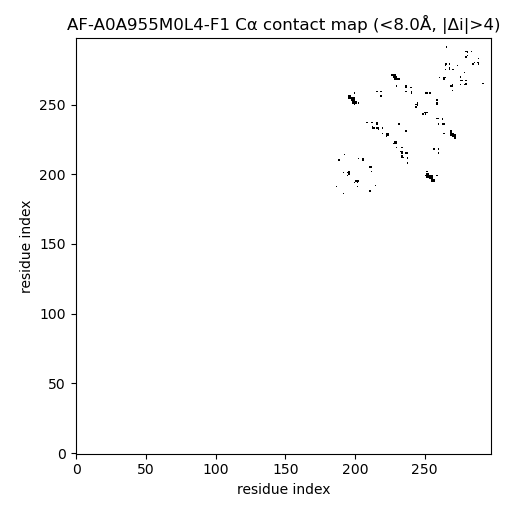 A 1 84 ? 19.528 7.624 -14.414 1.00 94.75 84 GLU A CA 1
ATOM 690 C C . GLU A 1 84 ? 19.802 6.861 -13.110 1.00 94.75 84 GLU A C 1
ATOM 692 O O . GLU A 1 84 ? 18.940 6.811 -12.231 1.00 94.75 84 GLU A O 1
ATOM 697 N N . GLN A 1 85 ? 21.015 6.326 -12.938 1.00 94.69 85 GLN A N 1
ATOM 698 C CA . GLN A 1 85 ? 21.413 5.629 -11.712 1.00 94.69 85 GLN A CA 1
ATOM 699 C C . GLN A 1 85 ? 21.380 6.557 -10.489 1.00 94.69 85 GLN A C 1
ATOM 701 O O . GLN A 1 85 ? 20.877 6.171 -9.432 1.00 94.69 85 GLN A O 1
ATOM 706 N N . GLN A 1 86 ? 21.859 7.795 -10.632 1.00 95.56 86 GLN A N 1
ATOM 707 C CA . GLN A 1 86 ? 21.778 8.812 -9.584 1.00 95.56 86 GLN A CA 1
ATOM 708 C C . GLN A 1 86 ? 20.323 9.152 -9.243 1.00 95.56 86 GLN A C 1
ATOM 710 O O . GLN A 1 86 ? 19.980 9.236 -8.065 1.00 95.56 86 GLN A O 1
ATOM 715 N N . ALA A 1 87 ? 19.445 9.285 -10.239 1.00 95.19 87 ALA A N 1
ATOM 716 C CA . ALA A 1 87 ? 18.027 9.546 -10.010 1.00 95.19 87 ALA A CA 1
ATOM 717 C C . ALA A 1 87 ? 17.338 8.393 -9.259 1.00 95.19 87 ALA A C 1
ATOM 719 O O . ALA A 1 87 ? 16.561 8.641 -8.334 1.00 95.19 87 ALA A O 1
ATOM 720 N N . VAL A 1 88 ? 17.644 7.137 -9.606 1.00 92.81 88 VAL A N 1
ATOM 721 C CA . VAL A 1 88 ? 17.140 5.955 -8.884 1.00 92.81 88 VAL A CA 1
ATOM 722 C C . VAL A 1 88 ? 17.626 5.953 -7.434 1.00 92.81 88 VAL A C 1
ATOM 724 O O . VAL A 1 88 ? 16.823 5.764 -6.522 1.00 92.81 88 VAL A O 1
ATOM 727 N N . TYR A 1 89 ? 18.911 6.233 -7.206 1.00 96.06 89 TYR A N 1
ATOM 728 C CA . TYR A 1 89 ? 19.479 6.315 -5.860 1.00 96.06 89 TYR A CA 1
ATOM 729 C C . TYR A 1 89 ? 18.811 7.406 -5.008 1.00 96.06 89 TYR A C 1
ATOM 731 O O . TYR A 1 89 ? 18.430 7.157 -3.865 1.00 96.06 89 TYR A O 1
ATOM 739 N N . GLN A 1 90 ? 18.586 8.595 -5.575 1.00 94.88 90 GLN A N 1
ATOM 740 C CA . GLN A 1 90 ? 17.902 9.688 -4.875 1.00 94.88 90 GLN A CA 1
ATOM 741 C C . GLN A 1 90 ? 16.453 9.334 -4.516 1.00 94.88 90 GLN A C 1
ATOM 743 O O . GLN A 1 90 ? 16.010 9.614 -3.402 1.00 94.88 90 GLN A O 1
ATOM 748 N N . ARG A 1 91 ? 15.719 8.661 -5.413 1.00 92.94 91 ARG A N 1
ATOM 749 C CA . ARG A 1 91 ? 14.362 8.168 -5.116 1.00 92.94 91 ARG A CA 1
ATOM 750 C C . ARG A 1 91 ? 14.361 7.156 -3.972 1.00 92.94 91 ARG A C 1
ATOM 752 O O . ARG A 1 91 ? 13.509 7.251 -3.095 1.00 92.94 91 ARG A O 1
ATOM 759 N N . ALA A 1 92 ? 15.327 6.237 -3.944 1.00 91.19 92 ALA A N 1
ATOM 760 C CA . ALA A 1 92 ? 15.457 5.265 -2.859 1.00 91.19 92 ALA A CA 1
ATOM 761 C C . ALA A 1 92 ? 15.728 5.946 -1.503 1.00 91.19 92 ALA A C 1
ATOM 763 O O . ALA A 1 92 ? 15.129 5.579 -0.491 1.00 91.19 92 ALA A O 1
ATOM 764 N N . LEU A 1 93 ? 16.573 6.985 -1.473 1.00 93.50 93 LEU A N 1
ATOM 765 C CA . LEU A 1 93 ? 16.802 7.779 -0.260 1.00 93.50 93 LEU A CA 1
ATOM 766 C C . LEU A 1 93 ? 15.538 8.510 0.207 1.00 93.50 93 LEU A C 1
ATOM 768 O O . LEU A 1 93 ? 15.234 8.500 1.400 1.00 93.50 93 LEU A O 1
ATOM 772 N N . GLN A 1 94 ? 14.784 9.110 -0.717 1.00 92.81 94 GLN A N 1
ATOM 773 C CA . GLN A 1 94 ? 13.521 9.782 -0.397 1.00 92.81 94 GLN A CA 1
ATOM 774 C C . GLN A 1 94 ? 12.478 8.809 0.164 1.00 92.81 94 GLN A C 1
ATOM 776 O O . GLN A 1 94 ? 11.824 9.126 1.156 1.00 92.81 94 GLN A O 1
ATOM 781 N N . GLN A 1 95 ? 12.355 7.616 -0.423 1.00 86.81 95 GLN A N 1
ATOM 782 C CA . GLN A 1 95 ? 11.471 6.562 0.083 1.00 86.81 95 GLN A CA 1
ATOM 783 C C . GLN A 1 95 ? 11.858 6.146 1.504 1.00 86.81 95 GLN A C 1
ATOM 785 O O . GLN A 1 95 ? 11.011 6.148 2.392 1.00 86.81 95 GLN A O 1
ATOM 790 N N . LYS A 1 96 ? 13.150 5.908 1.755 1.00 89.12 96 LYS A N 1
ATOM 791 C CA . LYS A 1 96 ? 13.646 5.568 3.094 1.00 89.12 96 LYS A CA 1
ATOM 792 C C . LYS A 1 96 ? 13.360 6.669 4.122 1.00 89.12 96 LYS A C 1
ATOM 794 O O . LYS A 1 96 ? 12.972 6.374 5.251 1.00 89.12 96 LYS A O 1
ATOM 799 N N . ALA A 1 97 ? 13.526 7.937 3.747 1.00 91.62 97 ALA A N 1
ATOM 800 C CA . ALA A 1 97 ? 13.203 9.066 4.619 1.00 91.62 97 ALA A CA 1
ATOM 801 C C . ALA A 1 97 ? 11.696 9.142 4.924 1.00 91.62 97 ALA A C 1
ATOM 803 O O . ALA A 1 97 ? 11.303 9.360 6.071 1.00 91.62 97 ALA A O 1
ATOM 804 N N . TYR A 1 98 ? 10.851 8.911 3.916 1.00 91.56 98 TYR A N 1
ATOM 805 C CA . TYR A 1 98 ? 9.401 8.848 4.081 1.00 91.56 98 TYR A CA 1
ATOM 806 C C . TYR A 1 98 ? 8.979 7.712 5.025 1.00 91.56 98 TYR A C 1
ATOM 808 O O . TYR A 1 98 ? 8.198 7.941 5.948 1.00 91.56 98 TYR A O 1
ATOM 816 N N . GLU A 1 99 ? 9.538 6.513 4.850 1.00 86.44 99 GLU A N 1
ATOM 817 C CA . GLU A 1 99 ? 9.291 5.365 5.729 1.00 86.44 99 GLU A CA 1
ATOM 818 C C . GLU A 1 99 ? 9.673 5.674 7.180 1.00 86.44 99 GLU A C 1
ATOM 820 O O . GLU A 1 99 ? 8.898 5.412 8.100 1.00 86.44 99 GLU A O 1
ATOM 825 N N . GLN A 1 100 ? 10.835 6.294 7.404 1.00 90.44 100 GLN A N 1
ATOM 826 C CA . GLN A 1 100 ? 11.263 6.700 8.744 1.00 90.44 100 GLN A CA 1
ATOM 827 C C . GLN A 1 100 ? 10.306 7.717 9.374 1.00 90.44 100 GLN A C 1
ATOM 829 O O . GLN A 1 100 ? 9.934 7.563 10.540 1.00 90.44 100 GLN A O 1
ATOM 834 N N . ALA A 1 101 ? 9.869 8.723 8.615 1.00 89.94 101 ALA A N 1
ATOM 835 C CA . ALA A 1 101 ? 8.905 9.712 9.090 1.00 89.94 101 ALA A CA 1
ATOM 836 C C . ALA A 1 101 ? 7.549 9.069 9.434 1.00 89.94 101 ALA A C 1
ATOM 838 O O . ALA A 1 101 ? 6.945 9.386 10.462 1.00 89.94 101 ALA A O 1
ATOM 839 N N . TYR A 1 102 ? 7.095 8.115 8.619 1.00 82.25 102 TYR A N 1
ATOM 840 C CA . TYR A 1 102 ? 5.877 7.351 8.878 1.00 82.25 102 TYR A CA 1
ATOM 841 C C . TYR A 1 102 ? 5.979 6.541 10.179 1.00 82.25 102 TYR A C 1
ATOM 843 O O . TYR A 1 102 ? 5.090 6.618 11.029 1.00 82.25 102 TYR A O 1
ATOM 851 N N . GLN A 1 103 ? 7.096 5.840 10.389 1.00 82.69 103 GLN A N 1
ATOM 852 C CA . GLN A 1 103 ? 7.352 5.083 11.619 1.00 82.69 103 GLN A CA 1
ATOM 853 C C . GLN A 1 103 ? 7.393 5.987 12.859 1.00 82.69 103 GLN A C 1
ATOM 855 O O . GLN A 1 103 ? 6.849 5.637 13.908 1.00 82.69 103 GLN A O 1
ATOM 860 N N . GLN A 1 104 ? 7.996 7.176 12.757 1.00 90.31 104 GLN A N 1
ATOM 861 C CA . GLN A 1 104 ? 7.985 8.160 13.845 1.00 90.31 104 GLN A CA 1
ATOM 862 C C . GLN A 1 104 ? 6.566 8.635 14.174 1.00 90.31 104 GLN A C 1
ATOM 864 O O . GLN A 1 104 ? 6.198 8.695 15.348 1.00 90.31 104 GLN A O 1
ATOM 869 N N . LYS A 1 105 ? 5.748 8.916 13.153 1.00 86.31 105 LYS A N 1
ATOM 870 C CA . LYS A 1 105 ? 4.345 9.305 13.336 1.00 86.31 105 LYS A CA 1
ATOM 871 C C . LYS A 1 105 ? 3.545 8.212 14.047 1.00 86.31 105 LYS A C 1
ATOM 873 O O . LYS A 1 105 ? 2.788 8.521 14.965 1.00 86.31 105 LYS A O 1
ATOM 878 N N . LEU A 1 106 ? 3.747 6.949 13.669 1.00 71.50 106 LEU A N 1
ATOM 879 C CA . LEU A 1 106 ? 3.075 5.810 14.297 1.00 71.50 106 LEU A CA 1
ATOM 880 C C . LEU A 1 106 ? 3.461 5.671 15.779 1.00 71.50 106 LEU A C 1
ATOM 882 O O . LEU A 1 106 ? 2.588 5.524 16.633 1.00 71.50 106 LEU A O 1
ATOM 886 N N . LYS A 1 107 ? 4.754 5.809 16.106 1.00 86.88 107 LYS A N 1
ATOM 887 C CA . LYS A 1 107 ? 5.237 5.818 17.500 1.00 86.88 107 LYS A CA 1
ATOM 888 C C . LYS A 1 107 ? 4.625 6.954 18.317 1.00 86.88 107 LYS A C 1
ATOM 890 O O . LYS A 1 107 ? 4.217 6.734 19.455 1.00 86.88 107 LYS A O 1
ATOM 895 N N . LEU A 1 108 ? 4.537 8.157 17.745 1.00 90.75 108 LEU A N 1
ATOM 896 C CA . LEU A 1 108 ? 3.924 9.305 18.414 1.00 90.75 108 LEU A CA 1
ATOM 897 C C . LEU A 1 108 ? 2.435 9.066 18.688 1.00 90.75 108 LEU A C 1
ATOM 899 O O . LEU A 1 108 ? 1.958 9.360 19.781 1.00 90.75 108 LEU A O 1
ATOM 903 N N . GLN A 1 109 ? 1.713 8.495 17.724 1.00 79.94 109 GLN A N 1
ATOM 904 C CA . GLN A 1 109 ? 0.305 8.146 17.889 1.00 79.94 109 GLN A CA 1
ATOM 905 C C . GLN A 1 109 ? 0.108 7.090 18.987 1.00 79.94 109 GLN A C 1
ATOM 907 O O . GLN A 1 109 ? -0.762 7.255 19.842 1.00 79.94 109 GLN A O 1
ATOM 912 N N . ALA A 1 110 ? 0.941 6.046 19.015 1.00 76.81 110 ALA A N 1
ATOM 913 C CA . ALA A 1 110 ? 0.911 5.033 20.069 1.00 76.81 110 ALA A CA 1
ATOM 914 C C . ALA A 1 110 ? 1.179 5.644 21.456 1.00 76.81 110 ALA A C 1
ATOM 916 O O . ALA A 1 110 ? 0.467 5.349 22.416 1.00 76.81 110 ALA A O 1
ATOM 917 N N . LEU A 1 111 ? 2.146 6.563 21.555 1.00 93.81 111 LEU A N 1
ATOM 918 C CA . LEU A 1 111 ? 2.436 7.282 22.796 1.00 93.81 111 LEU A CA 1
ATOM 919 C C . LEU A 1 111 ? 1.247 8.142 23.254 1.00 93.81 111 LEU A C 1
ATOM 921 O O . LEU A 1 111 ? 0.902 8.138 24.435 1.00 93.81 111 LEU A O 1
ATOM 925 N N . GLN A 1 112 ? 0.585 8.849 22.334 1.00 86.00 112 GLN A N 1
ATOM 926 C CA . GLN A 1 112 ? -0.615 9.633 22.649 1.00 86.00 112 GLN A CA 1
ATOM 927 C C . GLN A 1 112 ? -1.757 8.748 23.161 1.00 86.00 112 GLN A C 1
ATOM 929 O O . GLN A 1 112 ? -2.414 9.101 24.142 1.00 86.00 112 GLN A O 1
ATOM 934 N N . GLN A 1 113 ? -1.971 7.583 22.547 1.00 70.94 113 GLN A N 1
ATOM 935 C CA . GLN A 1 113 ? -2.968 6.616 23.009 1.00 70.94 113 GLN A CA 1
ATOM 936 C C . GLN A 1 113 ? -2.633 6.078 24.403 1.00 70.94 113 GLN A C 1
ATOM 938 O O . GLN A 1 113 ? -3.507 6.029 25.269 1.00 70.94 113 GLN A O 1
ATOM 943 N N . GLN A 1 114 ? -1.365 5.748 24.659 1.00 83.50 114 GLN A N 1
ATOM 944 C CA . GLN A 1 114 ? -0.908 5.311 25.978 1.00 83.50 114 GLN A CA 1
ATOM 945 C C . GLN A 1 114 ? -1.163 6.387 27.046 1.00 83.50 114 GLN A C 1
ATOM 947 O O . GLN A 1 114 ? -1.654 6.081 28.133 1.00 83.50 114 GLN A O 1
ATOM 952 N N . GLN A 1 115 ? -0.885 7.655 26.735 1.00 90.62 115 GLN A N 1
ATOM 953 C CA . GLN A 1 115 ? -1.168 8.774 27.637 1.00 90.62 115 GLN A CA 1
ATOM 954 C C . GLN A 1 115 ? -2.671 8.961 27.876 1.00 90.62 115 GLN A C 1
ATOM 956 O O . GLN A 1 115 ? -3.088 9.183 29.014 1.00 90.62 115 GLN A O 1
ATOM 961 N N . ALA A 1 116 ? -3.499 8.850 26.833 1.00 78.62 116 ALA A N 1
ATOM 962 C CA . ALA A 1 116 ? -4.952 8.912 26.968 1.00 78.62 116 ALA A CA 1
ATOM 963 C C . ALA A 1 116 ? -5.474 7.797 27.890 1.00 78.62 116 ALA A C 1
ATOM 965 O O . ALA A 1 116 ? -6.255 8.065 28.804 1.00 78.62 116 ALA A O 1
ATOM 966 N N . TYR A 1 117 ? -4.970 6.573 27.725 1.00 75.25 117 TYR A N 1
ATOM 967 C CA . TYR A 1 117 ? -5.312 5.437 28.576 1.00 75.25 117 TYR A CA 1
ATOM 968 C C . TYR A 1 117 ? -4.919 5.662 30.045 1.00 75.25 117 TYR A C 1
ATOM 970 O O . TYR A 1 117 ? -5.731 5.447 30.949 1.00 75.25 117 TYR A O 1
ATOM 978 N N . GLN A 1 118 ? -3.713 6.180 30.303 1.00 89.50 118 GLN A N 1
ATOM 979 C CA . GLN A 1 118 ? -3.281 6.524 31.663 1.00 89.50 118 GLN A CA 1
ATOM 980 C C . GLN A 1 118 ? -4.194 7.569 32.317 1.00 89.50 118 GLN A C 1
ATOM 982 O O . GLN A 1 118 ? -4.521 7.433 33.497 1.00 89.50 118 GLN A O 1
ATOM 987 N N . ARG A 1 119 ? -4.662 8.577 31.567 1.00 91.19 119 ARG A N 1
ATOM 988 C CA . ARG A 1 119 ? -5.617 9.574 32.085 1.00 91.19 119 ARG A CA 1
ATOM 989 C C . ARG A 1 119 ? -6.944 8.938 32.483 1.00 91.19 119 ARG A C 1
ATOM 991 O O . ARG A 1 119 ? -7.473 9.276 33.537 1.00 91.19 119 ARG A O 1
ATOM 998 N N . VAL A 1 120 ? -7.458 7.998 31.689 1.00 86.69 120 VAL A N 1
ATOM 999 C CA . VAL A 1 120 ? -8.695 7.270 32.018 1.00 86.69 120 VAL A CA 1
ATOM 1000 C C . VAL A 1 120 ? -8.525 6.454 33.302 1.00 86.69 120 VAL A C 1
ATOM 1002 O O . VAL A 1 120 ? -9.382 6.523 34.183 1.00 86.69 120 VAL A O 1
ATOM 1005 N N . ILE A 1 121 ? -7.407 5.734 33.460 1.00 85.88 121 ILE A N 1
ATOM 1006 C CA . ILE A 1 121 ? -7.103 5.001 34.703 1.00 85.88 121 ILE A CA 1
ATOM 1007 C C . ILE A 1 121 ? -7.050 5.959 35.896 1.00 85.88 121 ILE A C 1
ATOM 1009 O O . ILE A 1 121 ? -7.671 5.700 36.928 1.00 85.88 121 ILE A O 1
ATOM 1013 N N . GLN A 1 122 ? -6.339 7.082 35.759 1.00 91.94 122 GLN A N 1
ATOM 1014 C CA . GLN A 1 122 ? -6.229 8.081 36.820 1.00 91.94 122 GLN A CA 1
ATOM 1015 C C . GLN A 1 122 ? -7.603 8.641 37.203 1.00 91.94 122 GLN A C 1
ATOM 1017 O O . GLN A 1 122 ? -7.923 8.685 38.391 1.00 91.94 122 GLN A O 1
ATOM 1022 N N . GLN A 1 123 ? -8.444 8.985 36.223 1.00 92.44 123 GLN A N 1
ATOM 1023 C CA . GLN A 1 123 ? -9.806 9.468 36.457 1.00 92.44 123 GLN A CA 1
ATOM 1024 C C . GLN A 1 123 ? -10.663 8.435 37.188 1.00 92.44 123 GLN A C 1
ATOM 1026 O O . GLN A 1 123 ? -11.283 8.777 38.194 1.00 92.44 123 GLN A O 1
ATOM 1031 N N . LYS A 1 124 ? -10.650 7.167 36.757 1.00 85.69 124 LYS A N 1
ATOM 1032 C CA . LYS A 1 124 ? -11.370 6.088 37.452 1.00 85.69 124 LYS A CA 1
ATOM 1033 C C . LYS A 1 124 ? -10.880 5.915 38.890 1.00 85.69 124 LYS A C 1
ATOM 1035 O O . LYS A 1 124 ? -11.693 5.828 39.807 1.00 85.69 124 LYS A O 1
ATOM 1040 N N . SER A 1 125 ? -9.564 5.940 39.109 1.00 93.50 125 SER A N 1
ATOM 1041 C CA . SER A 1 125 ? -8.993 5.831 40.456 1.00 93.50 125 SER A CA 1
ATOM 1042 C C . SER A 1 125 ? -9.404 7.006 41.358 1.00 93.50 125 SER A C 1
ATOM 1044 O O . SER A 1 125 ? -9.704 6.813 42.535 1.00 93.50 125 SER A O 1
ATOM 1046 N N . ALA A 1 126 ? -9.478 8.222 40.806 1.00 96.06 126 ALA A N 1
ATOM 1047 C CA . ALA A 1 126 ? -9.922 9.409 41.526 1.00 96.06 126 ALA A CA 1
ATOM 1048 C C . ALA A 1 126 ? -11.423 9.346 41.850 1.00 96.06 126 ALA A C 1
ATOM 1050 O O . ALA A 1 126 ? -11.814 9.635 42.979 1.00 96.06 126 ALA A O 1
ATOM 1051 N N . GLN A 1 127 ? -12.252 8.902 40.900 1.00 92.38 127 GLN A N 1
ATOM 1052 C CA . GLN A 1 127 ? -13.685 8.678 41.113 1.00 92.38 127 GLN A CA 1
ATOM 1053 C C . GLN A 1 127 ? -13.937 7.643 42.212 1.00 92.38 127 GLN A C 1
ATOM 1055 O O . GLN A 1 127 ? -14.756 7.879 43.099 1.00 92.38 127 GLN A O 1
ATOM 1060 N N . GLN A 1 128 ? -13.198 6.532 42.206 1.00 92.25 128 GLN A N 1
ATOM 1061 C CA . GLN A 1 128 ? -13.314 5.499 43.234 1.00 92.25 128 GLN A CA 1
ATOM 1062 C C . GLN A 1 128 ? -12.928 6.033 44.622 1.00 92.25 128 GLN A C 1
ATOM 1064 O O . GLN A 1 128 ? -13.639 5.790 45.596 1.00 92.25 128 GLN A O 1
ATOM 1069 N N . LYS A 1 129 ? -11.846 6.818 44.721 1.00 95.25 129 LYS A N 1
ATOM 1070 C CA . LYS A 1 129 ? -11.455 7.486 45.975 1.00 95.25 129 LYS A CA 1
ATOM 1071 C C . LYS A 1 129 ? -12.525 8.463 46.465 1.00 95.25 129 LYS A C 1
ATOM 1073 O O . LYS A 1 129 ? -12.872 8.436 47.643 1.00 95.25 129 LYS A O 1
ATOM 1078 N N . ALA A 1 130 ? -13.080 9.282 45.571 1.00 94.75 130 ALA A N 1
ATOM 1079 C CA . ALA A 1 130 ? -14.155 10.213 45.907 1.00 94.75 130 ALA A CA 1
ATOM 1080 C C . ALA A 1 130 ? -15.411 9.474 46.400 1.00 94.75 130 ALA A C 1
ATOM 1082 O O . ALA A 1 130 ? -16.009 9.864 47.402 1.00 94.75 130 ALA A O 1
ATOM 1083 N N . TYR A 1 131 ? -15.774 8.367 45.747 1.00 95.00 131 TYR A N 1
ATOM 1084 C CA . TYR A 1 131 ? -16.883 7.515 46.170 1.00 95.00 131 TYR A CA 1
ATOM 1085 C C . TYR A 1 131 ? -16.672 6.956 47.584 1.00 95.00 131 TYR A C 1
ATOM 1087 O O . TYR A 1 131 ? -17.561 7.072 48.431 1.00 95.00 131 TYR A O 1
ATOM 1095 N N . LEU A 1 132 ? -15.483 6.412 47.869 1.00 95.12 132 LEU A N 1
ATOM 1096 C CA . LEU A 1 132 ? -15.133 5.898 49.197 1.00 95.12 132 LEU A CA 1
ATOM 1097 C C . LEU A 1 132 ? -15.198 6.992 50.270 1.00 95.12 132 LEU A C 1
ATOM 1099 O O . LEU A 1 132 ? -15.736 6.760 51.351 1.00 95.12 132 LEU A O 1
ATOM 1103 N N . GLN A 1 133 ? -14.720 8.199 49.966 1.00 96.94 133 GLN A N 1
ATOM 1104 C CA . GLN A 1 133 ? -14.781 9.332 50.890 1.00 96.94 133 GLN A CA 1
ATOM 1105 C C . GLN A 1 133 ? -16.229 9.746 51.196 1.00 96.94 133 GLN A C 1
ATOM 1107 O O . GLN A 1 133 ? -16.577 9.972 52.356 1.00 96.94 133 GLN A O 1
ATOM 1112 N N . ILE A 1 134 ? -17.100 9.795 50.182 1.00 95.75 134 ILE A N 1
ATOM 1113 C CA . ILE A 1 134 ? -18.532 10.081 50.365 1.00 95.75 134 ILE A CA 1
ATOM 1114 C C . ILE A 1 134 ? -19.193 8.996 51.224 1.00 95.75 134 ILE A C 1
ATOM 1116 O O . ILE A 1 134 ? -19.980 9.315 52.118 1.00 95.75 134 ILE A O 1
ATOM 1120 N N . ALA A 1 135 ? -18.877 7.721 50.984 1.00 94.12 135 ALA A N 1
ATOM 1121 C CA . ALA A 1 135 ? -19.401 6.609 51.773 1.00 94.12 135 ALA A CA 1
ATOM 1122 C C . ALA A 1 135 ? -18.986 6.714 53.253 1.00 94.12 135 ALA A C 1
ATOM 1124 O O . ALA A 1 135 ? -19.838 6.612 54.136 1.00 94.12 135 ALA A O 1
ATOM 1125 N N . GLN A 1 136 ? -17.712 7.016 53.527 1.00 96.19 136 GLN A N 1
ATOM 1126 C CA . GLN A 1 136 ? -17.206 7.234 54.887 1.00 96.19 136 GLN A CA 1
ATOM 1127 C C . GLN A 1 136 ? -17.890 8.419 55.582 1.00 96.19 136 GLN A C 1
ATOM 1129 O O . GLN A 1 136 ? -18.300 8.306 56.736 1.00 96.19 136 GLN A O 1
ATOM 1134 N N . GLN A 1 137 ? -18.089 9.539 54.880 1.00 96.75 137 GLN A N 1
ATOM 1135 C CA . GLN A 1 137 ? -18.803 10.697 55.429 1.00 96.75 137 GLN A CA 1
ATOM 1136 C C . GLN A 1 137 ? -20.263 10.379 55.765 1.00 96.75 137 GLN A C 1
ATOM 1138 O O . GLN A 1 137 ? -20.774 10.837 56.787 1.00 96.75 137 GLN A O 1
ATOM 1143 N N . ARG A 1 138 ? -20.953 9.600 54.921 1.00 96.56 138 ARG A N 1
ATOM 1144 C CA . ARG A 1 138 ? -22.330 9.158 55.194 1.00 96.56 138 ARG A CA 1
ATOM 1145 C C . ARG A 1 138 ? -22.391 8.281 56.438 1.00 96.56 138 ARG A C 1
ATOM 1147 O O . ARG A 1 138 ? -23.261 8.507 57.274 1.00 96.56 138 ARG A O 1
ATOM 1154 N N . LEU A 1 139 ? -21.452 7.347 56.583 1.00 95.00 139 LEU A N 1
ATOM 1155 C CA . LEU A 1 139 ? -21.361 6.490 57.763 1.00 95.00 139 LEU A CA 1
ATOM 1156 C C . LEU A 1 139 ? -21.120 7.312 59.038 1.00 95.00 139 LEU A C 1
ATOM 1158 O O . LEU A 1 139 ? -21.835 7.137 60.021 1.00 95.00 139 LEU A O 1
ATOM 1162 N N . ALA A 1 140 ? -20.186 8.266 59.002 1.00 96.06 140 ALA A N 1
ATOM 1163 C CA . ALA A 1 140 ? -19.916 9.154 60.133 1.00 96.06 140 ALA A CA 1
ATOM 1164 C C . ALA A 1 140 ? -21.148 9.996 60.520 1.00 96.06 140 ALA A C 1
ATOM 1166 O O . ALA A 1 140 ? -21.466 10.129 61.701 1.00 96.06 140 ALA A O 1
ATOM 1167 N N . LYS A 1 141 ? -21.892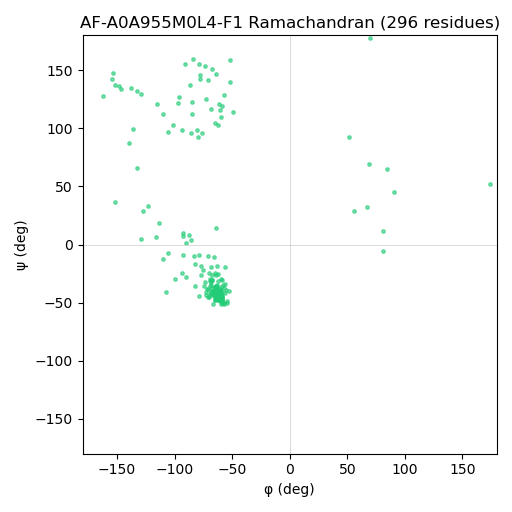 10.520 59.533 1.00 95.81 141 LYS A N 1
ATOM 1168 C CA . LYS A 1 141 ? -23.150 11.247 59.779 1.00 95.81 141 LYS A CA 1
ATOM 1169 C C . LYS A 1 141 ? -24.220 10.357 60.414 1.00 95.81 141 LYS A C 1
ATOM 1171 O O . LYS A 1 141 ? -24.882 10.799 61.346 1.00 95.81 141 LYS A O 1
ATOM 1176 N N . GLN A 1 142 ? -24.372 9.118 59.942 1.00 95.06 142 GLN A N 1
ATOM 1177 C CA . GLN A 1 142 ? -25.309 8.154 60.530 1.00 95.06 142 GLN A CA 1
ATOM 1178 C C . GLN A 1 142 ? -24.945 7.825 61.981 1.00 95.06 142 GLN A C 1
ATOM 1180 O O . GLN A 1 142 ? -25.822 7.803 62.840 1.00 95.06 142 GLN A O 1
ATOM 1185 N N . GLN A 1 143 ? -23.658 7.626 62.274 1.00 94.25 143 GLN A N 1
ATOM 1186 C CA . GLN A 1 143 ? -23.181 7.391 63.639 1.00 94.25 143 GLN A CA 1
ATOM 1187 C C . GLN A 1 143 ? -23.440 8.596 64.552 1.00 94.25 143 GLN A C 1
ATOM 1189 O O . GLN A 1 143 ? -23.932 8.418 65.662 1.00 94.25 143 GLN A O 1
ATOM 1194 N N . ALA A 1 144 ? -23.183 9.820 64.080 1.00 93.88 144 ALA A N 1
ATOM 1195 C CA . ALA A 1 144 ? -23.466 11.036 64.8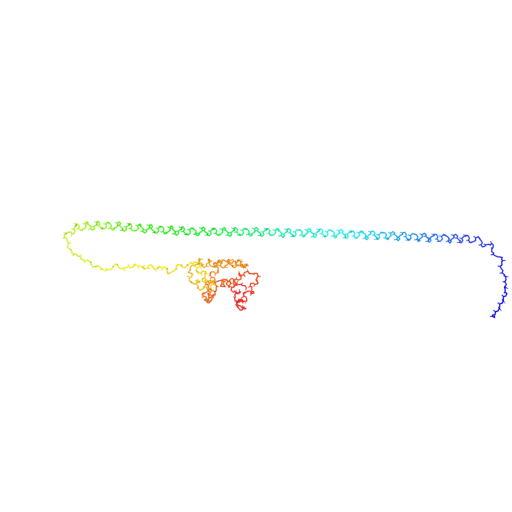42 1.00 93.88 144 ALA A CA 1
ATOM 1196 C C . ALA A 1 144 ? -24.967 11.191 65.155 1.00 93.88 144 ALA A C 1
ATOM 1198 O O . ALA A 1 144 ? -25.330 11.471 66.295 1.00 93.88 144 ALA A O 1
ATOM 1199 N N . GLN A 1 145 ? -25.840 10.944 64.171 1.00 94.38 145 GLN A N 1
ATOM 1200 C CA . GLN A 1 145 ? -27.296 10.966 64.366 1.00 94.38 145 GLN A CA 1
ATOM 1201 C C . GLN A 1 145 ? -27.765 9.887 65.350 1.00 94.38 145 GLN A C 1
ATOM 1203 O O . GLN A 1 145 ? -28.602 10.158 66.209 1.00 94.38 145 GLN A O 1
ATOM 1208 N N . ALA A 1 146 ? -27.207 8.677 65.266 1.00 90.50 146 ALA A N 1
ATOM 1209 C CA . ALA A 1 146 ? -27.522 7.597 66.196 1.00 90.50 146 ALA A CA 1
ATOM 1210 C C . ALA A 1 146 ? -27.115 7.942 67.639 1.00 90.50 146 ALA A C 1
ATOM 1212 O O . ALA A 1 146 ? -27.875 7.666 68.566 1.00 90.50 146 ALA A O 1
ATOM 1213 N N . SER A 1 147 ? -25.957 8.582 67.837 1.00 89.38 147 SER A N 1
ATOM 1214 C CA . SER A 1 147 ? -25.521 9.060 69.155 1.00 89.38 147 SER A CA 1
ATOM 1215 C C . SER A 1 147 ? -26.449 10.142 69.714 1.00 89.38 147 SER A C 1
ATOM 1217 O O . SER A 1 147 ? -26.853 10.039 70.869 1.00 89.38 147 SER A O 1
ATOM 1219 N N . GLN A 1 148 ? -26.866 11.114 68.892 1.00 90.00 148 GLN A N 1
ATOM 1220 C CA . GLN A 1 148 ? -27.835 12.145 69.297 1.00 90.00 148 GLN A CA 1
ATOM 1221 C C . GLN A 1 148 ? -29.184 11.542 69.705 1.00 90.00 148 GLN A C 1
ATOM 1223 O O . GLN A 1 148 ? -29.752 11.912 70.730 1.00 90.00 148 GLN A O 1
ATOM 1228 N N . PHE A 1 149 ? -29.690 10.577 68.933 1.00 89.38 149 PHE A N 1
ATOM 1229 C CA . PHE A 1 149 ? -30.921 9.872 69.282 1.00 89.38 149 PHE A CA 1
ATOM 1230 C C . PHE A 1 149 ? -30.766 9.079 70.587 1.00 89.38 149 PHE A C 1
ATOM 1232 O O . PHE A 1 149 ? -31.665 9.071 71.423 1.00 89.38 149 PHE A O 1
ATOM 1239 N N . ARG A 1 150 ? -29.608 8.442 70.802 1.00 82.62 150 ARG A N 1
ATOM 1240 C CA . ARG A 1 150 ? -29.324 7.700 72.036 1.00 82.62 150 ARG A CA 1
ATOM 1241 C C . ARG A 1 150 ? -29.338 8.610 73.267 1.00 82.62 150 ARG A C 1
ATOM 1243 O O . ARG A 1 150 ? -29.896 8.205 74.280 1.00 82.62 150 ARG A O 1
ATOM 1250 N N . GLU A 1 151 ? -28.787 9.819 73.178 1.00 76.44 151 GLU A N 1
ATOM 1251 C CA . GLU A 1 151 ? -28.862 10.822 74.253 1.00 76.44 151 GLU A CA 1
ATOM 1252 C C . GLU A 1 151 ? -30.309 11.259 74.527 1.00 76.44 151 GLU A C 1
ATOM 1254 O O . GLU A 1 151 ? -30.742 11.245 75.679 1.00 76.44 151 GLU A O 1
ATOM 1259 N N . GLN A 1 152 ? -31.099 11.530 73.481 1.00 76.25 152 GLN A N 1
ATOM 1260 C CA . GLN A 1 152 ? -32.520 11.882 73.626 1.00 76.25 152 GLN A CA 1
ATOM 1261 C C . GLN A 1 152 ? -33.345 10.771 74.292 1.00 76.25 152 GLN A C 1
ATOM 1263 O O . GLN A 1 152 ? -34.196 11.053 75.133 1.00 76.25 152 GLN A O 1
ATOM 1268 N N . VAL A 1 153 ? -33.093 9.501 73.954 1.00 73.31 153 VAL A N 1
ATOM 1269 C CA . VAL A 1 153 ? -33.784 8.355 74.572 1.00 73.31 153 VAL A CA 1
ATOM 1270 C C . VAL A 1 153 ? -33.381 8.178 76.041 1.00 73.31 153 VAL A C 1
ATOM 1272 O O . VAL A 1 153 ? -34.207 7.758 76.850 1.00 73.31 153 VAL A O 1
ATOM 1275 N N . VAL A 1 154 ? -32.142 8.510 76.419 1.00 69.94 154 VAL A N 1
ATOM 1276 C CA . VAL A 1 154 ? -31.711 8.495 77.828 1.00 69.94 154 VAL A CA 1
ATOM 1277 C C . VAL A 1 154 ? -32.430 9.584 78.632 1.00 69.94 154 VAL A C 1
ATOM 1279 O O . VAL A 1 154 ? -32.931 9.279 79.715 1.00 69.94 154 VAL A O 1
ATOM 1282 N N . ASP A 1 155 ? -32.569 10.802 78.100 1.00 59.16 155 ASP A N 1
ATOM 1283 C CA . ASP A 1 155 ? -33.339 11.877 78.751 1.00 59.16 155 ASP A CA 1
ATOM 1284 C C . ASP A 1 155 ? -34.842 11.563 78.830 1.00 59.16 155 ASP A C 1
ATOM 1286 O O . ASP A 1 155 ? -35.471 11.781 79.871 1.00 59.16 155 ASP A O 1
ATOM 1290 N N . TYR A 1 156 ? -35.411 10.970 77.774 1.00 56.47 156 TYR A N 1
ATOM 1291 C CA . TYR A 1 156 ? -36.815 10.550 77.748 1.00 56.47 156 TYR A CA 1
ATOM 1292 C C . TYR A 1 156 ? -37.102 9.419 78.747 1.00 56.47 156 TYR A C 1
ATOM 1294 O O . TYR A 1 156 ? -38.078 9.477 79.489 1.00 56.47 156 TYR A O 1
ATOM 1302 N N . ASN A 1 157 ? -36.221 8.420 78.861 1.00 56.12 157 ASN A N 1
ATOM 1303 C CA . ASN A 1 157 ? -36.368 7.357 79.864 1.00 56.12 157 ASN A CA 1
ATOM 1304 C C . ASN A 1 157 ? -36.184 7.868 81.303 1.00 56.12 157 ASN A C 1
ATOM 1306 O O . ASN A 1 157 ? -36.771 7.310 82.228 1.00 56.12 157 ASN A O 1
ATOM 1310 N N . LYS A 1 158 ? -35.434 8.960 81.506 1.00 54.00 158 LYS A N 1
ATOM 1311 C CA . LYS A 1 158 ? -35.341 9.643 82.806 1.00 54.00 158 LYS A CA 1
ATOM 1312 C C . LYS A 1 158 ? -36.643 10.367 83.183 1.00 54.00 158 LYS A C 1
ATOM 1314 O O . LYS A 1 158 ? -36.909 10.542 84.367 1.00 54.00 158 LYS A O 1
ATOM 1319 N N . THR A 1 159 ? -37.467 10.741 82.200 1.00 48.50 159 THR A N 1
ATOM 1320 C CA . THR A 1 159 ? -38.800 11.342 82.396 1.00 48.50 159 THR A CA 1
ATOM 1321 C C . THR A 1 159 ? -39.946 10.318 82.379 1.00 48.50 159 THR A C 1
ATOM 1323 O O . THR A 1 159 ? -40.971 10.554 83.012 1.00 48.50 159 THR A O 1
ATOM 1326 N N . GLN A 1 160 ? -39.780 9.157 81.736 1.00 41.09 160 GLN A N 1
ATOM 1327 C CA . GLN A 1 160 ? -40.796 8.095 81.641 1.00 41.09 160 GLN A CA 1
ATOM 1328 C C . GLN A 1 160 ? -40.729 6.994 82.713 1.00 41.09 160 GLN A C 1
ATOM 1330 O O . GLN A 1 160 ? -41.522 6.054 82.667 1.00 41.09 160 GLN A O 1
ATOM 1335 N N . ALA A 1 161 ? -39.924 7.148 83.766 1.00 44.03 161 ALA A N 1
ATOM 1336 C CA . ALA A 1 161 ? -40.049 6.337 84.987 1.00 44.03 161 ALA A CA 1
ATOM 1337 C C . ALA A 1 161 ? -41.385 6.549 85.760 1.00 44.03 161 ALA A C 1
ATOM 1339 O O . ALA A 1 161 ? -41.505 6.129 86.908 1.00 44.03 161 ALA A O 1
ATOM 1340 N N . LEU A 1 162 ? -42.396 7.180 85.145 1.00 45.47 162 LEU A N 1
ATOM 1341 C CA . LEU A 1 162 ? -43.740 7.401 85.690 1.00 45.47 162 LEU A CA 1
ATOM 1342 C C . LEU A 1 162 ? -44.897 6.982 84.767 1.00 45.47 162 LEU A C 1
ATOM 1344 O O . LEU A 1 162 ? -46.049 7.198 85.134 1.00 45.47 162 LEU A O 1
ATOM 1348 N N . SER A 1 163 ? -44.667 6.367 83.603 1.00 41.56 163 SER A N 1
ATOM 1349 C CA . SER A 1 163 ? -45.808 5.921 82.790 1.00 41.56 163 SER A CA 1
ATOM 1350 C C . SER A 1 163 ? -45.511 4.716 81.915 1.00 41.56 163 SER A C 1
ATOM 1352 O O . SER A 1 163 ? -44.464 4.598 81.288 1.00 41.56 163 SER A O 1
ATOM 1354 N N . SER A 1 164 ? -46.487 3.827 81.927 1.00 43.28 164 SER A N 1
ATOM 1355 C CA . SER A 1 164 ? -46.439 2.405 81.656 1.00 43.28 164 SER A CA 1
ATOM 1356 C C . SER A 1 164 ? -46.380 2.036 80.171 1.00 43.28 164 SER A C 1
ATOM 1358 O O . SER A 1 164 ? -47.058 2.625 79.340 1.00 43.28 164 SER A O 1
ATOM 1360 N N . GLN A 1 165 ? -45.658 0.945 79.905 1.00 48.09 165 GLN A N 1
ATOM 1361 C CA . GLN A 1 165 ? -46.106 -0.221 79.131 1.00 48.09 165 GLN A CA 1
ATOM 1362 C C . GLN A 1 165 ? -46.721 0.031 77.738 1.00 48.09 165 GLN A C 1
ATOM 1364 O O . GLN A 1 165 ? -47.937 0.086 77.576 1.00 48.09 165 GLN A O 1
ATO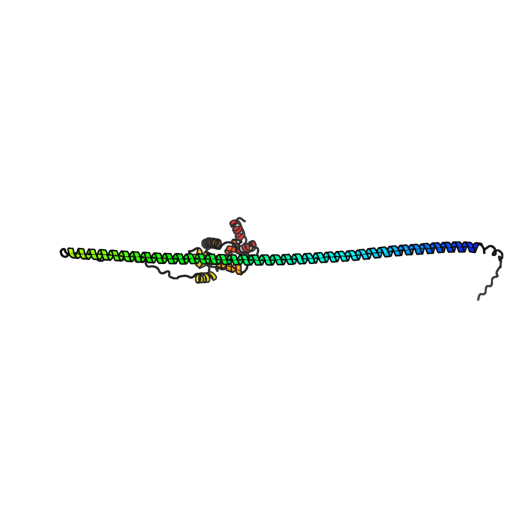M 1369 N N . TYR A 1 166 ? -45.878 -0.012 76.701 1.00 45.81 166 TYR A N 1
ATOM 1370 C CA . TYR A 1 166 ? -46.313 -0.433 75.366 1.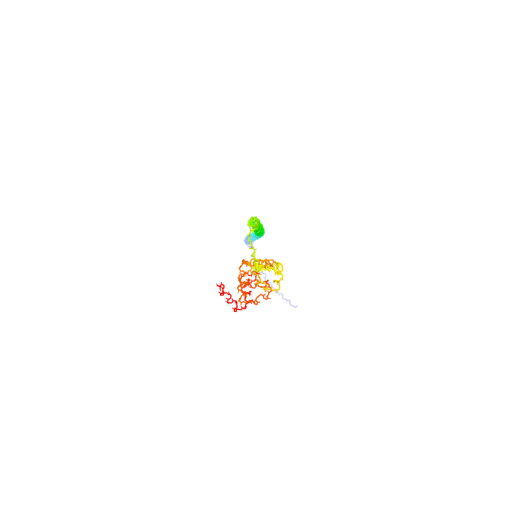00 45.81 166 TYR A CA 1
ATOM 1371 C C . TYR A 1 166 ? -45.199 -1.172 74.608 1.00 45.81 166 TYR A C 1
ATOM 1373 O O . TYR A 1 166 ? -44.050 -0.738 74.587 1.00 45.81 166 TYR A O 1
ATOM 1381 N N . ILE A 1 167 ? -45.553 -2.308 73.998 1.00 49.97 167 ILE A N 1
ATOM 1382 C CA . ILE A 1 167 ? -44.667 -3.215 73.254 1.00 49.97 167 ILE A CA 1
ATOM 1383 C C . ILE A 1 167 ? -45.028 -3.113 71.763 1.00 49.97 167 ILE A C 1
ATOM 1385 O O . ILE A 1 167 ? -46.112 -3.565 71.389 1.00 49.97 167 ILE A O 1
ATOM 1389 N N . PRO A 1 168 ? -44.160 -2.577 70.883 1.00 44.53 168 PRO A N 1
ATOM 1390 C CA . PRO A 1 168 ? -44.366 -2.663 69.442 1.00 44.53 168 PRO A CA 1
ATOM 1391 C C . PRO A 1 168 ? -43.787 -3.971 68.880 1.00 44.53 168 PRO A C 1
ATOM 1393 O O . PRO A 1 168 ? -42.691 -4.402 69.248 1.00 44.53 168 PRO A O 1
ATOM 1396 N N . LYS A 1 169 ? -44.542 -4.601 67.973 1.00 52.50 169 LYS A N 1
ATOM 1397 C CA . LYS A 1 169 ? -44.190 -5.840 67.264 1.00 52.50 169 LYS A CA 1
ATOM 1398 C C . LYS A 1 169 ? -43.079 -5.616 66.230 1.00 52.50 169 LYS A C 1
ATOM 1400 O O . LYS A 1 169 ? -43.048 -4.602 65.541 1.00 52.50 169 LYS A O 1
ATOM 1405 N N . LYS A 1 170 ? -42.189 -6.611 66.140 1.00 47.75 170 LYS A N 1
ATOM 1406 C CA . LYS A 1 170 ? -41.063 -6.729 65.205 1.00 47.75 170 LYS A CA 1
ATOM 1407 C C . LYS A 1 170 ? -41.535 -7.361 63.893 1.00 47.75 170 LYS A C 1
ATOM 1409 O O . LYS A 1 170 ? -41.566 -8.578 63.811 1.00 47.75 170 LYS A O 1
ATOM 1414 N N . GLU A 1 171 ? -41.856 -6.572 62.883 1.00 51.38 171 GLU A N 1
ATOM 1415 C CA . GLU A 1 171 ? -42.050 -7.038 61.502 1.00 51.38 171 GLU A CA 1
ATOM 1416 C C . GLU A 1 171 ? -41.765 -5.841 60.572 1.00 51.38 171 GLU A C 1
ATOM 1418 O O . GLU A 1 171 ? -42.059 -4.708 60.936 1.00 51.38 171 GLU A O 1
ATOM 1423 N N . ASP A 1 172 ? -41.136 -6.085 59.418 1.00 46.12 172 ASP A N 1
ATOM 1424 C CA . ASP A 1 172 ? -40.883 -5.129 58.317 1.00 46.12 172 ASP A CA 1
ATOM 1425 C C . ASP A 1 172 ? -39.588 -4.291 58.266 1.00 46.12 172 ASP A C 1
ATOM 1427 O O . ASP A 1 172 ? -39.595 -3.137 57.837 1.00 46.12 172 ASP A O 1
ATOM 1431 N N . ILE A 1 173 ? -38.420 -4.901 58.511 1.00 48.44 173 ILE A N 1
ATOM 1432 C CA . ILE A 1 173 ? -37.156 -4.406 57.915 1.00 48.44 173 ILE A CA 1
ATOM 1433 C C . ILE A 1 173 ? -36.355 -5.567 57.294 1.00 48.44 173 ILE A C 1
ATOM 1435 O O . ILE A 1 173 ? -35.271 -5.921 57.744 1.00 48.44 173 ILE A O 1
ATOM 1439 N N . GLN A 1 174 ? -36.897 -6.177 56.236 1.00 44.81 174 GLN A N 1
ATOM 1440 C CA . GLN A 1 174 ? -36.152 -7.039 55.295 1.00 44.81 174 GLN A CA 1
ATOM 1441 C C . GLN A 1 174 ? -36.277 -6.532 53.844 1.00 44.81 174 GLN A C 1
ATOM 1443 O O . GLN A 1 174 ? -36.296 -7.302 52.886 1.00 44.81 174 GLN A O 1
ATOM 1448 N N . ARG A 1 175 ? -36.377 -5.211 53.641 1.00 46.94 175 ARG A N 1
ATOM 1449 C CA . ARG A 1 175 ? -36.394 -4.634 52.291 1.00 46.94 175 ARG A CA 1
ATOM 1450 C C . ARG A 1 175 ? -34.977 -4.415 51.756 1.00 46.94 175 ARG A C 1
ATOM 1452 O O . ARG A 1 175 ? -34.263 -3.508 52.172 1.00 46.94 175 ARG A O 1
ATOM 1459 N N . THR A 1 176 ? -34.665 -5.209 50.731 1.00 46.00 176 THR A N 1
ATOM 1460 C CA . THR A 1 176 ? -33.754 -4.913 49.611 1.00 46.00 176 THR A CA 1
ATOM 1461 C C . THR A 1 176 ? -32.258 -4.804 49.915 1.00 46.00 176 THR A C 1
ATOM 1463 O O . THR A 1 176 ? -31.640 -3.766 49.694 1.00 46.00 176 THR A O 1
ATOM 1466 N N . GLN A 1 177 ? -31.626 -5.931 50.254 1.00 45.47 177 GLN A N 1
ATOM 1467 C CA . GLN A 1 177 ? -30.291 -6.198 49.711 1.00 45.47 177 GLN A CA 1
ATOM 1468 C C . GLN A 1 177 ? -30.482 -6.637 48.252 1.00 45.47 177 GLN A C 1
ATOM 1470 O O . GLN A 1 177 ? -30.808 -7.787 47.977 1.00 45.47 177 GLN A O 1
ATOM 1475 N N . LYS A 1 178 ? -30.361 -5.698 47.302 1.00 48.09 178 LYS A N 1
ATOM 1476 C CA . LYS A 1 178 ? -30.133 -6.061 45.897 1.00 48.09 178 LYS A CA 1
ATOM 1477 C C . LYS A 1 178 ? -28.831 -6.854 45.879 1.00 48.09 178 LYS A C 1
ATOM 1479 O O . LYS A 1 178 ? -27.781 -6.274 46.145 1.00 48.09 178 LYS A O 1
ATOM 1484 N N . ALA A 1 179 ? -28.927 -8.155 45.622 1.00 47.62 179 ALA A N 1
ATOM 1485 C CA . ALA A 1 179 ? -27.778 -8.994 45.345 1.00 47.62 179 ALA A CA 1
ATOM 1486 C C . ALA A 1 179 ? -26.939 -8.293 44.269 1.00 47.62 179 ALA A C 1
ATOM 1488 O O . ALA A 1 179 ? -27.413 -8.064 43.154 1.00 47.62 179 ALA A O 1
ATOM 1489 N N . TYR A 1 180 ? -25.729 -7.877 44.638 1.00 48.12 180 TYR A N 1
ATOM 1490 C CA . TYR A 1 180 ? -24.687 -7.630 43.657 1.00 48.12 180 TYR A CA 1
ATOM 1491 C C . TYR A 1 180 ? -24.457 -8.986 43.000 1.00 48.12 180 TYR A C 1
ATOM 1493 O O . TYR A 1 180 ? -23.902 -9.887 43.621 1.00 48.12 180 TYR A O 1
ATOM 1501 N N . VAL A 1 181 ? -24.991 -9.156 41.793 1.00 51.97 181 VAL A N 1
ATOM 1502 C CA . VAL A 1 181 ? -24.585 -10.254 40.923 1.00 51.97 181 VAL A CA 1
ATOM 1503 C C . VAL A 1 181 ? -23.129 -9.948 40.601 1.00 51.97 181 VAL A C 1
ATOM 1505 O O . VAL A 1 181 ? -22.846 -8.974 39.899 1.00 51.97 181 VAL A O 1
ATOM 1508 N N . GLU A 1 182 ? -22.204 -10.677 41.226 1.00 54.19 182 GLU A N 1
ATOM 1509 C CA . GLU A 1 182 ? -20.817 -10.650 40.780 1.00 54.19 182 GLU A CA 1
ATOM 1510 C C . GLU A 1 182 ? -20.822 -11.067 39.305 1.00 54.19 182 GLU A C 1
ATOM 1512 O O . GLU A 1 182 ? -21.493 -12.040 38.961 1.00 54.19 182 GLU A O 1
ATOM 1517 N N . PRO A 1 183 ? -20.190 -10.299 38.404 1.00 61.78 183 PRO A N 1
ATOM 1518 C CA . PRO A 1 183 ? -20.136 -10.677 37.001 1.00 61.78 183 PRO A CA 1
ATOM 1519 C C . PRO A 1 183 ? -19.454 -12.044 36.898 1.00 61.78 183 PRO A C 1
ATOM 1521 O O . PRO A 1 183 ? -18.300 -12.173 37.304 1.00 61.78 183 PRO A O 1
ATOM 1524 N N . ASP A 1 184 ? -20.184 -13.032 36.372 1.00 62.81 184 ASP A N 1
ATOM 1525 C CA . ASP A 1 184 ? -19.807 -14.455 36.380 1.00 62.81 184 ASP A CA 1
ATOM 1526 C C . ASP A 1 184 ? -18.433 -14.739 35.743 1.00 62.81 184 ASP A C 1
ATOM 1528 O O . ASP A 1 184 ? -17.819 -15.759 36.041 1.00 62.81 184 ASP A O 1
ATOM 1532 N N . GLU A 1 185 ? -17.892 -13.835 34.918 1.00 77.00 185 GLU A N 1
ATOM 1533 C CA . GLU A 1 185 ? -16.533 -13.958 34.391 1.00 77.00 185 GLU A CA 1
ATOM 1534 C C . GLU A 1 185 ? -16.012 -12.617 33.841 1.00 77.00 185 GLU A C 1
ATOM 1536 O O . GLU A 1 185 ? -16.646 -11.985 32.992 1.00 77.00 185 GLU A O 1
ATOM 1541 N N . VAL A 1 186 ? -14.828 -12.164 34.275 1.00 73.88 186 VAL A N 1
ATOM 1542 C CA . VAL A 1 186 ? -14.136 -11.038 33.618 1.00 73.88 186 VAL A CA 1
ATOM 1543 C C . VAL A 1 186 ? -13.435 -11.572 32.371 1.00 73.88 186 VAL A C 1
ATOM 1545 O O . VAL A 1 186 ? -12.290 -12.022 32.427 1.00 73.88 186 VAL A O 1
ATOM 1548 N N . ILE A 1 187 ? -14.119 -11.518 31.229 1.00 80.62 187 ILE A N 1
ATOM 1549 C CA . ILE A 1 187 ? -13.546 -11.922 29.942 1.00 80.62 187 ILE A CA 1
ATOM 1550 C C . ILE A 1 187 ? -12.455 -10.922 29.538 1.00 80.62 187 ILE A C 1
ATOM 1552 O O . ILE A 1 187 ? -12.714 -9.741 29.300 1.00 80.62 187 ILE A O 1
ATOM 1556 N N . THR A 1 188 ? -11.211 -11.394 29.449 1.00 88.38 188 THR A N 1
ATOM 1557 C CA . THR A 1 188 ? -10.084 -10.582 28.973 1.00 88.38 188 THR A CA 1
ATOM 1558 C C . THR A 1 188 ? -10.085 -10.471 27.449 1.00 88.38 188 THR A C 1
ATOM 1560 O O . THR A 1 188 ? -10.579 -11.350 26.737 1.00 88.38 188 THR A O 1
ATOM 1563 N N . MET A 1 189 ? -9.470 -9.407 26.926 1.00 89.00 189 MET A N 1
ATOM 1564 C CA . MET A 1 189 ? -9.377 -9.187 25.479 1.00 89.00 189 MET A CA 1
ATOM 1565 C C . MET A 1 189 ? -8.647 -10.330 24.754 1.00 89.00 189 MET A C 1
ATOM 1567 O O . MET A 1 189 ? -9.059 -10.744 23.674 1.00 89.00 189 MET A O 1
ATOM 1571 N N . ASP A 1 190 ? -7.616 -10.902 25.380 1.00 89.00 190 ASP A N 1
ATOM 1572 C CA . ASP A 1 190 ? -6.868 -12.038 24.828 1.00 89.00 190 ASP A CA 1
ATOM 1573 C C . ASP A 1 190 ? -7.700 -13.324 24.754 1.00 89.00 190 ASP A C 1
ATOM 1575 O O . ASP A 1 190 ? -7.461 -14.175 23.895 1.00 89.00 190 ASP A O 1
ATOM 1579 N N . HIS A 1 191 ? -8.661 -13.506 25.665 1.00 90.88 191 HIS A N 1
ATOM 1580 C CA . HIS A 1 191 ? -9.602 -14.622 25.591 1.00 90.88 191 HIS A CA 1
ATOM 1581 C C . HIS A 1 191 ? -10.594 -14.423 24.437 1.00 90.88 191 HIS A C 1
ATOM 1583 O O . HIS A 1 191 ? -10.785 -15.329 23.625 1.00 90.88 191 HIS A O 1
ATOM 1589 N N . LEU A 1 192 ? -11.145 -13.211 24.312 1.00 92.94 192 LEU A N 1
ATOM 1590 C CA . LEU A 1 192 ? -12.013 -12.807 23.202 1.00 92.94 192 LEU A CA 1
ATOM 1591 C C . LEU A 1 192 ? -11.343 -13.039 21.844 1.00 92.94 192 LEU A C 1
ATOM 1593 O O . LEU A 1 192 ? -11.922 -13.667 20.962 1.00 92.94 192 LEU A O 1
ATOM 1597 N N . TRP A 1 193 ? -10.097 -12.595 21.689 1.00 94.94 193 TRP A N 1
ATOM 1598 C CA . TRP A 1 193 ? -9.342 -12.763 20.450 1.00 94.94 193 TRP A CA 1
ATOM 1599 C C . TRP A 1 193 ? -9.081 -14.218 20.074 1.00 94.94 193 TRP A C 1
ATOM 1601 O O . TRP A 1 193 ? -9.212 -14.552 18.902 1.00 94.94 193 TRP A O 1
ATOM 1611 N N . ARG A 1 194 ? -8.788 -15.092 21.041 1.00 94.81 194 ARG A N 1
ATOM 1612 C CA . ARG A 1 194 ? -8.630 -16.530 20.771 1.00 94.81 194 ARG A CA 1
ATOM 1613 C C . ARG A 1 194 ? -9.928 -17.180 20.296 1.00 94.81 194 ARG A C 1
ATOM 1615 O O . ARG A 1 194 ? -9.886 -18.026 19.413 1.00 94.81 194 ARG A O 1
ATOM 1622 N N . ARG A 1 195 ? -11.084 -16.775 20.840 1.00 95.62 195 ARG A N 1
ATOM 1623 C CA . ARG A 1 195 ? -12.393 -17.238 20.338 1.00 95.62 195 ARG A CA 1
ATOM 1624 C C . ARG A 1 195 ? -12.624 -16.748 18.900 1.00 95.62 195 ARG A C 1
ATOM 1626 O O . ARG A 1 195 ? -12.994 -17.546 18.043 1.00 95.62 195 ARG A O 1
ATOM 1633 N N . LEU A 1 196 ? -12.305 -15.478 18.632 1.00 96.50 196 LEU A N 1
ATOM 1634 C CA . LEU A 1 196 ? -12.431 -14.837 17.314 1.00 96.50 196 LEU A CA 1
ATOM 1635 C C . LEU A 1 196 ? -11.558 -15.456 16.215 1.00 96.50 196 LEU A C 1
ATOM 1637 O O . LEU A 1 196 ? -11.909 -15.362 15.038 1.00 96.50 196 LEU A O 1
ATOM 1641 N N . ASP A 1 197 ? -10.451 -16.105 16.575 1.00 95.56 197 ASP A N 1
ATOM 1642 C CA . ASP A 1 197 ? -9.602 -16.825 15.620 1.00 95.56 197 ASP A CA 1
ATOM 1643 C C . ASP A 1 197 ? -10.294 -18.081 15.050 1.00 95.56 197 ASP A C 1
ATOM 1645 O O . ASP A 1 197 ? -9.917 -18.556 13.979 1.00 95.56 197 ASP A O 1
ATOM 1649 N N . HIS A 1 198 ? -11.330 -18.595 15.724 1.00 96.44 198 HIS A N 1
ATOM 1650 C CA . HIS A 1 198 ? -12.099 -19.764 15.287 1.00 96.44 198 HIS A CA 1
ATOM 1651 C C . HIS A 1 198 ? -13.500 -19.409 14.777 1.00 96.44 198 HIS A C 1
ATOM 1653 O O . HIS A 1 198 ? -13.946 -19.982 13.787 1.00 96.44 198 HIS A O 1
ATOM 1659 N N . SER A 1 199 ? -14.193 -18.480 15.439 1.00 96.12 199 SER A N 1
ATOM 1660 C CA . SER A 1 199 ? -15.551 -18.051 15.083 1.00 96.12 199 SER A CA 1
ATOM 1661 C C . SER A 1 199 ? -15.804 -16.619 15.546 1.00 96.12 199 SER A C 1
ATOM 1663 O O . SER A 1 199 ? -15.301 -16.186 16.582 1.00 96.12 199 SER A O 1
ATOM 1665 N N . SER A 1 200 ? -16.621 -15.882 14.800 1.00 97.50 200 SER A N 1
ATOM 1666 C CA . SER A 1 200 ? -16.987 -14.499 15.108 1.00 97.50 200 SER A CA 1
ATOM 1667 C C . SER A 1 200 ? -18.269 -14.362 15.926 1.00 97.50 200 SER A C 1
ATOM 1669 O O . SER A 1 200 ? -18.728 -13.245 16.132 1.00 97.50 200 SER A O 1
ATOM 1671 N N . GLU A 1 201 ? -18.857 -15.451 16.418 1.00 96.44 201 GLU A N 1
ATOM 1672 C CA . GLU A 1 201 ? -20.119 -15.423 17.180 1.00 96.44 201 GLU A CA 1
ATOM 1673 C C . GLU A 1 201 ? -20.059 -14.512 18.416 1.00 96.44 201 GLU A C 1
ATOM 1675 O O . GLU A 1 201 ? -21.013 -13.796 18.728 1.00 96.44 201 GLU A O 1
ATOM 1680 N N . VAL A 1 202 ? -18.890 -14.445 19.055 1.00 95.56 202 VAL A N 1
ATOM 1681 C CA . VAL A 1 202 ? -18.626 -13.594 20.230 1.00 95.56 202 VAL A CA 1
ATOM 1682 C C . VAL A 1 202 ? -18.695 -12.100 19.922 1.00 95.56 202 VAL A C 1
ATOM 1684 O O . VAL A 1 202 ? -18.695 -11.271 20.829 1.00 95.56 202 VAL A O 1
ATOM 1687 N N . TRP A 1 203 ? -18.762 -11.730 18.641 1.00 96.94 203 TRP A N 1
ATOM 1688 C CA . TRP A 1 203 ? -18.950 -10.353 18.206 1.00 96.94 203 TRP A CA 1
ATOM 1689 C C . TRP A 1 203 ? -20.200 -9.713 18.812 1.00 96.94 203 TRP A C 1
ATOM 1691 O O . TRP A 1 203 ? -20.162 -8.550 19.216 1.00 96.94 203 TRP A O 1
ATOM 1701 N N . ASN A 1 204 ? -21.283 -10.483 18.926 1.00 95.25 204 ASN A N 1
ATOM 1702 C CA . ASN A 1 204 ? -22.545 -10.008 19.489 1.00 95.25 204 ASN A CA 1
ATOM 1703 C C . ASN A 1 204 ? -22.516 -9.920 21.024 1.00 95.25 204 ASN A C 1
ATOM 1705 O O . ASN A 1 204 ? -23.327 -9.202 21.603 1.00 95.25 204 ASN A O 1
ATOM 1709 N N . GLU A 1 205 ? -21.572 -10.603 21.682 1.00 93.00 205 GLU A N 1
ATOM 1710 C CA . GLU A 1 205 ? -21.336 -10.486 23.129 1.00 93.00 205 GLU A CA 1
ATOM 1711 C C . GLU A 1 205 ? -20.614 -9.164 23.474 1.00 93.00 205 GLU A C 1
ATOM 1713 O O . GLU A 1 205 ? -20.705 -8.669 24.598 1.00 93.00 205 GLU A O 1
ATOM 1718 N N . MET A 1 206 ? -19.920 -8.549 22.506 1.00 92.75 206 MET A N 1
ATOM 1719 C CA . MET A 1 206 ? -19.263 -7.253 22.686 1.00 92.75 206 MET A CA 1
ATOM 1720 C C . MET A 1 206 ? -20.272 -6.103 22.555 1.00 92.75 206 MET A C 1
ATOM 1722 O O . MET A 1 206 ? -20.597 -5.658 21.454 1.00 92.75 206 MET A O 1
ATOM 1726 N N . ILE A 1 207 ? -20.746 -5.589 23.690 1.00 89.38 207 ILE A N 1
ATOM 1727 C CA . ILE A 1 207 ? -21.692 -4.460 23.721 1.00 89.38 207 ILE A CA 1
ATOM 1728 C C . ILE A 1 207 ? -20.994 -3.141 23.352 1.00 89.38 207 ILE A C 1
ATOM 1730 O O . ILE A 1 207 ? -21.523 -2.347 22.574 1.00 89.38 207 ILE A O 1
ATOM 1734 N N . ASP A 1 208 ? -19.795 -2.911 23.887 1.00 90.69 208 ASP A N 1
ATOM 1735 C CA . ASP A 1 208 ? -19.069 -1.657 23.691 1.00 90.69 208 ASP A CA 1
ATOM 1736 C C . ASP A 1 208 ? -18.398 -1.585 22.308 1.00 90.69 208 ASP A C 1
ATOM 1738 O O . ASP A 1 208 ? -17.810 -2.552 21.817 1.00 90.69 208 ASP A O 1
ATOM 1742 N N . SER A 1 209 ? -18.395 -0.397 21.695 1.00 92.62 209 SER A N 1
ATOM 1743 C CA . SER A 1 209 ? -17.728 -0.170 20.403 1.00 92.62 209 SER A CA 1
ATOM 1744 C C . SER A 1 209 ? -16.200 -0.225 20.502 1.00 92.62 209 SER A C 1
ATOM 1746 O O . SER A 1 209 ? -15.531 -0.661 19.569 1.00 92.62 209 SER A O 1
ATOM 1748 N N . GLN A 1 210 ? -15.628 0.172 21.642 1.00 91.94 210 GLN A N 1
ATOM 1749 C CA . GLN A 1 210 ? -14.178 0.230 21.835 1.00 91.94 210 GLN A CA 1
ATOM 1750 C C . GLN A 1 210 ? -13.471 -1.136 21.649 1.00 91.94 210 GLN A C 1
ATOM 1752 O O . GLN A 1 210 ? -12.503 -1.191 20.885 1.00 91.94 210 GLN A O 1
ATOM 1757 N N . PRO A 1 211 ? -13.890 -2.250 22.289 1.00 94.38 211 PRO A N 1
ATOM 1758 C CA . PRO A 1 211 ? -13.278 -3.560 22.044 1.00 94.38 211 PRO A CA 1
ATOM 1759 C C . PRO A 1 211 ? -13.477 -4.043 20.599 1.00 94.38 211 PRO A C 1
ATOM 1761 O O . PRO A 1 211 ? -12.558 -4.626 20.017 1.00 94.38 211 PRO A O 1
ATOM 1764 N N . LYS A 1 212 ? -14.618 -3.738 19.970 1.00 97.69 212 LYS A N 1
ATOM 1765 C CA . LYS A 1 212 ? -14.852 -4.039 18.549 1.00 97.69 212 LYS A CA 1
ATOM 1766 C C . LYS A 1 212 ? -13.848 -3.317 17.647 1.00 97.69 212 LYS A C 1
ATOM 1768 O O . LYS A 1 212 ? -13.198 -3.953 16.816 1.00 97.69 212 LYS A O 1
ATOM 1773 N N . GLU A 1 213 ? -13.644 -2.017 17.859 1.00 97.12 213 GLU A N 1
ATOM 1774 C CA . GLU A 1 213 ? -12.669 -1.218 17.108 1.00 97.12 213 GLU A CA 1
ATOM 1775 C C . GLU A 1 213 ? -11.236 -1.723 17.298 1.00 97.12 213 GLU A C 1
ATOM 1777 O O . GLU A 1 213 ? -10.505 -1.855 16.316 1.00 97.12 213 GLU A O 1
ATOM 1782 N N . LEU A 1 214 ? -10.837 -2.061 18.530 1.00 95.69 214 LEU A N 1
ATOM 1783 C CA . LEU A 1 214 ? -9.515 -2.634 18.813 1.00 95.69 214 LEU A CA 1
ATOM 1784 C C . LEU A 1 214 ? -9.308 -3.976 18.104 1.00 95.69 214 LEU A C 1
ATOM 1786 O O . LEU A 1 214 ? -8.232 -4.238 17.567 1.00 95.69 214 LEU A O 1
ATOM 1790 N N . THR A 1 215 ? -10.343 -4.812 18.066 1.00 97.12 215 THR A N 1
ATOM 1791 C CA . THR A 1 215 ? -10.308 -6.105 17.378 1.00 97.12 215 THR A CA 1
ATOM 1792 C C . THR A 1 215 ? -10.140 -5.929 15.872 1.00 97.12 215 THR A C 1
ATOM 1794 O O . THR A 1 215 ? -9.264 -6.554 15.273 1.00 97.12 215 THR A O 1
ATOM 1797 N N . VAL A 1 216 ? -10.921 -5.042 15.253 1.00 98.12 216 VAL A N 1
ATOM 1798 C CA . VAL A 1 216 ? -10.780 -4.727 13.825 1.00 98.12 216 VAL A CA 1
ATOM 1799 C C . VAL A 1 216 ? -9.406 -4.116 13.533 1.00 98.12 216 VAL A C 1
ATOM 1801 O O . VAL A 1 216 ? -8.749 -4.517 12.574 1.00 98.12 216 VAL A O 1
ATOM 1804 N N . ALA A 1 217 ? -8.936 -3.181 14.365 1.00 97.56 217 ALA A N 1
ATOM 1805 C CA . ALA A 1 217 ? -7.627 -2.551 14.208 1.00 97.56 217 ALA A CA 1
ATOM 1806 C C . ALA A 1 217 ? -6.490 -3.582 14.235 1.00 97.56 217 ALA A C 1
ATOM 1808 O O . ALA A 1 217 ? -5.584 -3.516 13.401 1.00 97.56 217 ALA A O 1
ATOM 1809 N N . ARG A 1 218 ? -6.570 -4.565 15.143 1.00 97.19 218 ARG A N 1
ATOM 1810 C CA . ARG A 1 218 ? -5.633 -5.693 15.213 1.00 97.19 218 ARG A CA 1
ATOM 1811 C C . ARG A 1 218 ? -5.625 -6.499 13.913 1.00 97.19 218 ARG A C 1
ATOM 1813 O O . ARG A 1 218 ? -4.550 -6.784 13.398 1.00 97.19 218 ARG A O 1
ATOM 1820 N N . GLN A 1 219 ? -6.790 -6.824 13.350 1.00 98.06 219 GLN A N 1
ATOM 1821 C CA . GLN A 1 219 ? -6.863 -7.573 12.086 1.00 98.06 219 GLN A CA 1
ATOM 1822 C C . GLN A 1 219 ? -6.322 -6.776 10.892 1.00 98.06 219 GLN A C 1
ATOM 1824 O O . GLN A 1 219 ? -5.604 -7.325 10.060 1.00 98.06 219 GLN A O 1
ATOM 1829 N N . ILE A 1 220 ? -6.607 -5.472 10.818 1.00 98.19 220 ILE A N 1
ATOM 1830 C CA . ILE A 1 220 ? -6.042 -4.593 9.781 1.00 98.19 220 ILE A CA 1
ATOM 1831 C C . ILE A 1 220 ? -4.509 -4.557 9.867 1.00 98.19 220 ILE A C 1
ATOM 1833 O O . ILE A 1 220 ? -3.840 -4.570 8.836 1.00 98.19 220 ILE A O 1
ATOM 1837 N N . GLU A 1 221 ? -3.944 -4.518 11.076 1.00 96.81 221 GLU A N 1
ATOM 1838 C CA . GLU A 1 221 ? -2.491 -4.569 11.276 1.00 96.81 221 GLU A CA 1
ATOM 1839 C C . GLU A 1 221 ? -1.892 -5.911 10.831 1.00 96.81 221 GLU A C 1
ATOM 1841 O O . GLU A 1 221 ? -0.866 -5.913 10.157 1.00 96.81 221 GLU A O 1
ATOM 1846 N N . ILE A 1 222 ? -2.552 -7.039 11.114 1.00 97.00 222 ILE A N 1
ATOM 1847 C CA . ILE A 1 222 ? -2.124 -8.359 10.619 1.00 97.00 222 ILE A CA 1
ATOM 1848 C C . ILE A 1 222 ? -2.092 -8.370 9.083 1.00 97.00 222 ILE A C 1
ATOM 1850 O O . ILE A 1 222 ? -1.075 -8.722 8.492 1.00 97.00 222 ILE A O 1
ATOM 1854 N N . TYR A 1 223 ? -3.154 -7.900 8.422 1.00 98.12 223 TYR A N 1
ATOM 1855 C CA . TYR A 1 223 ? -3.183 -7.796 6.959 1.00 98.12 223 TYR A CA 1
ATOM 1856 C C . TYR A 1 223 ? -2.085 -6.879 6.407 1.00 98.12 223 TYR A C 1
ATOM 1858 O O . TYR A 1 223 ? -1.462 -7.199 5.394 1.00 98.12 223 TYR A O 1
ATOM 1866 N N . ARG A 1 224 ? -1.785 -5.773 7.096 1.00 97.25 224 ARG A N 1
ATOM 1867 C CA . ARG A 1 224 ? -0.688 -4.866 6.732 1.00 97.25 224 ARG A CA 1
ATOM 1868 C C . ARG A 1 224 ? 0.671 -5.558 6.787 1.00 97.25 224 ARG A C 1
ATOM 1870 O O . ARG A 1 224 ? 1.476 -5.363 5.878 1.00 97.25 224 ARG A O 1
ATOM 1877 N N . GLN A 1 225 ? 0.917 -6.374 7.810 1.00 95.81 225 GLN A N 1
ATOM 1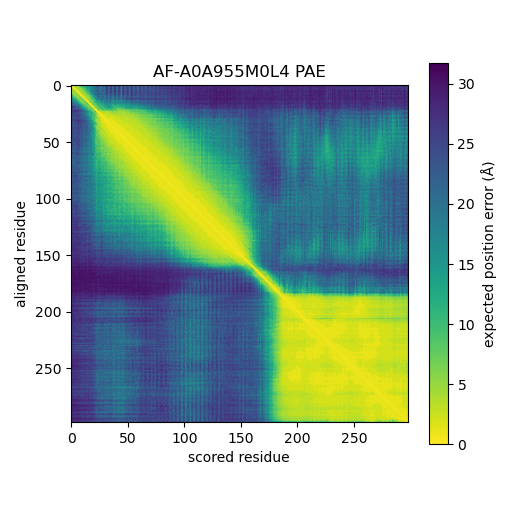878 C CA . GLN A 1 225 ? 2.145 -7.169 7.938 1.00 95.81 225 GLN A CA 1
ATOM 1879 C C . GLN A 1 225 ? 2.280 -8.213 6.819 1.00 95.81 225 GLN A C 1
ATOM 1881 O O . GLN A 1 225 ? 3.392 -8.553 6.425 1.00 95.81 225 GLN A O 1
ATOM 1886 N N . GLU A 1 226 ? 1.160 -8.656 6.250 1.00 96.94 226 GLU A N 1
ATOM 1887 C CA . GLU A 1 226 ? 1.094 -9.560 5.095 1.00 96.94 226 GLU A CA 1
ATOM 1888 C C . GLU A 1 226 ? 1.135 -8.829 3.738 1.00 96.94 226 GLU A C 1
ATOM 1890 O O . GLU A 1 226 ? 0.939 -9.444 2.689 1.00 96.94 226 GLU A O 1
ATOM 1895 N N . GLY A 1 227 ? 1.383 -7.515 3.732 1.00 96.31 227 GLY A N 1
ATOM 1896 C CA . GLY A 1 227 ? 1.471 -6.708 2.513 1.00 96.31 227 GLY A CA 1
ATOM 1897 C C . GLY A 1 227 ? 0.121 -6.286 1.926 1.00 96.31 227 GLY A C 1
ATOM 1898 O O . GLY A 1 227 ? 0.078 -5.781 0.805 1.00 96.31 227 GLY A O 1
ATOM 1899 N N . VAL A 1 228 ? -0.979 -6.455 2.663 1.00 98.00 228 VAL A N 1
ATOM 1900 C CA . VAL A 1 228 ? -2.314 -6.004 2.255 1.00 98.00 228 VAL A CA 1
ATOM 1901 C C . VAL A 1 228 ? -2.626 -4.647 2.880 1.00 98.00 228 VAL A C 1
ATOM 1903 O O . VAL A 1 228 ? -2.578 -4.468 4.094 1.00 98.00 228 VAL A O 1
ATOM 1906 N N . THR A 1 229 ? -3.010 -3.674 2.058 1.00 98.12 229 THR A N 1
ATOM 1907 C CA . THR A 1 229 ? -3.416 -2.351 2.543 1.00 98.12 229 THR A CA 1
ATOM 1908 C C . THR A 1 229 ? -4.935 -2.250 2.646 1.00 98.12 229 THR A C 1
ATOM 1910 O O . THR A 1 229 ? -5.630 -2.363 1.641 1.00 98.12 229 THR A O 1
ATOM 1913 N N . ILE A 1 230 ? -5.429 -1.960 3.853 1.00 98.12 230 ILE A N 1
ATOM 1914 C CA . ILE A 1 230 ? -6.818 -1.574 4.147 1.00 98.12 230 ILE A CA 1
ATOM 1915 C C . ILE A 1 230 ? -6.795 -0.130 4.663 1.00 98.12 230 ILE A C 1
ATOM 1917 O O . ILE A 1 230 ? -6.073 0.164 5.621 1.00 98.12 230 ILE A O 1
ATOM 1921 N N . ARG A 1 231 ? -7.494 0.798 3.992 1.00 98.06 231 ARG A N 1
ATOM 1922 C CA . ARG A 1 231 ? -7.339 2.253 4.207 1.00 98.06 231 ARG A CA 1
ATOM 1923 C C . ARG A 1 231 ? -8.418 2.850 5.105 1.00 98.06 231 ARG A C 1
ATOM 1925 O O . ARG A 1 231 ? -8.159 3.854 5.769 1.00 98.06 231 ARG A O 1
ATOM 1932 N N . LYS A 1 232 ? -9.622 2.281 5.108 1.00 97.94 232 LYS A N 1
ATOM 1933 C CA . LYS A 1 232 ? -10.739 2.733 5.943 1.00 97.94 232 LYS A CA 1
ATOM 1934 C C . LYS A 1 232 ? -10.445 2.472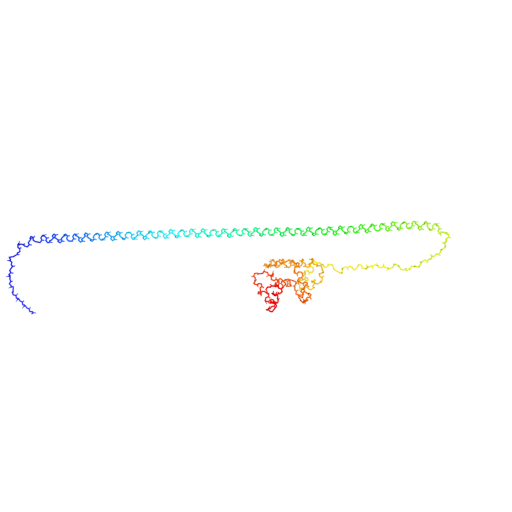 7.419 1.00 97.94 232 LYS A C 1
ATOM 1936 O O . LYS A 1 232 ? -9.702 1.562 7.783 1.00 97.94 232 LYS A O 1
ATOM 1941 N N . GLN A 1 233 ? -11.013 3.316 8.275 1.00 97.62 233 GLN A N 1
ATOM 1942 C CA . GLN A 1 233 ? -10.783 3.250 9.716 1.00 97.62 233 GLN A CA 1
ATOM 1943 C C . GLN A 1 233 ? -11.512 2.050 10.342 1.00 97.62 233 GLN A C 1
ATOM 1945 O O . GLN A 1 233 ? -12.552 1.645 9.824 1.00 97.62 233 GLN A O 1
ATOM 1950 N N . PRO A 1 234 ? -11.027 1.509 11.476 1.00 98.44 234 PRO A N 1
ATOM 1951 C CA . PRO A 1 234 ? -11.677 0.389 12.157 1.00 98.44 234 PRO A CA 1
ATOM 1952 C C . PRO A 1 234 ? -13.167 0.611 12.449 1.00 98.44 234 PRO A C 1
ATOM 1954 O O . PRO A 1 234 ? -13.967 -0.290 12.226 1.00 98.44 234 PRO A O 1
ATOM 1957 N N . SER A 1 235 ? -13.553 1.822 12.860 1.00 97.81 235 SER A N 1
ATOM 1958 C CA . SER A 1 235 ? -14.944 2.196 13.156 1.00 97.81 235 SER A CA 1
ATOM 1959 C C . SER A 1 235 ? -15.903 1.993 11.975 1.00 97.81 235 SER A C 1
ATOM 1961 O O . SER A 1 235 ? -17.038 1.568 12.181 1.00 97.81 235 SER A O 1
ATOM 1963 N N . HIS A 1 236 ? -15.440 2.209 10.736 1.00 98.19 236 HIS A N 1
ATOM 1964 C CA . HIS A 1 236 ? -16.218 1.932 9.518 1.00 98.19 236 HIS A CA 1
ATOM 1965 C C . HIS A 1 236 ? -16.588 0.451 9.418 1.00 98.19 236 HIS A C 1
ATOM 1967 O O . HIS A 1 236 ? -17.730 0.096 9.141 1.00 98.19 236 HIS A O 1
ATOM 1973 N N . TYR A 1 237 ? -15.619 -0.426 9.671 1.00 98.31 237 TYR A N 1
ATOM 1974 C CA . TYR A 1 237 ? -15.829 -1.868 9.600 1.00 98.31 237 TYR A CA 1
ATOM 1975 C C . TYR A 1 237 ? -16.639 -2.402 10.775 1.00 98.31 237 TYR A C 1
ATOM 1977 O O . TYR A 1 237 ? -17.404 -3.333 10.576 1.00 98.31 237 TYR A O 1
ATOM 1985 N N . VAL A 1 238 ? -16.521 -1.811 11.968 1.00 98.38 238 VAL A N 1
ATOM 1986 C CA . VAL A 1 238 ? -17.385 -2.161 13.108 1.00 98.38 238 VAL A CA 1
ATOM 1987 C C . VAL A 1 238 ? -18.856 -1.966 12.739 1.00 98.38 238 VAL A C 1
ATOM 1989 O O . VAL A 1 238 ? -19.638 -2.903 12.865 1.00 98.38 238 VAL A O 1
ATOM 1992 N N . GLN A 1 239 ? -19.204 -0.789 12.208 1.00 97.81 239 GLN A N 1
ATOM 1993 C CA . GLN A 1 239 ? -20.568 -0.480 11.766 1.00 97.81 239 GLN A CA 1
ATOM 1994 C C . GLN A 1 239 ? -21.032 -1.437 10.665 1.00 97.81 239 GLN A C 1
ATOM 1996 O O . GLN A 1 239 ? -22.120 -1.998 10.748 1.00 97.81 239 GLN A O 1
ATOM 2001 N N . LEU A 1 240 ? -20.181 -1.681 9.665 1.00 97.31 240 LEU A N 1
ATOM 2002 C CA . LEU A 1 240 ? -20.513 -2.578 8.563 1.00 97.31 240 LEU A CA 1
ATOM 2003 C C . LEU A 1 240 ? -20.716 -4.031 9.023 1.00 97.31 240 LEU A C 1
ATOM 2005 O O . LEU A 1 240 ? -21.635 -4.691 8.547 1.00 97.31 240 LEU A O 1
ATOM 2009 N N . ILE A 1 241 ? -19.889 -4.533 9.945 1.00 98.06 241 ILE A N 1
ATOM 2010 C CA . ILE A 1 241 ? -20.044 -5.881 10.508 1.00 98.06 241 ILE A CA 1
ATOM 2011 C C . ILE A 1 241 ? -21.333 -5.962 11.333 1.00 98.06 241 ILE A C 1
ATOM 2013 O O . ILE A 1 241 ? -22.063 -6.934 11.176 1.00 98.06 241 ILE A O 1
ATOM 2017 N N . ASP A 1 242 ? -21.649 -4.948 12.148 1.00 98.06 242 ASP A N 1
ATOM 2018 C CA . ASP A 1 242 ? -22.901 -4.886 12.921 1.00 98.06 242 ASP A CA 1
ATOM 2019 C C . ASP A 1 242 ? -24.151 -4.830 12.022 1.00 98.06 242 ASP A C 1
ATOM 2021 O O . ASP A 1 242 ? -25.188 -5.416 12.338 1.00 98.06 242 ASP A O 1
ATOM 2025 N N . ASP A 1 243 ? -24.088 -4.133 10.889 1.00 96.94 243 ASP A N 1
ATOM 2026 C CA . ASP A 1 243 ? -25.190 -4.087 9.923 1.00 96.94 243 ASP A CA 1
ATOM 2027 C C . ASP A 1 243 ? -25.359 -5.426 9.202 1.00 96.94 243 ASP A C 1
ATOM 2029 O O . ASP A 1 243 ? -26.476 -5.937 9.073 1.00 96.94 243 ASP A O 1
ATOM 2033 N N . MET A 1 244 ? -24.248 -6.018 8.763 1.00 95.12 244 MET A N 1
ATOM 2034 C CA . MET A 1 244 ? -24.251 -7.277 8.025 1.00 95.12 244 MET A CA 1
ATOM 2035 C C . MET A 1 244 ? -24.615 -8.469 8.906 1.00 95.12 244 MET A C 1
ATOM 2037 O O . MET A 1 244 ? -25.354 -9.331 8.445 1.00 95.12 244 MET A O 1
ATOM 2041 N N . SER A 1 245 ? -24.166 -8.523 10.162 1.00 97.00 245 SER A N 1
ATOM 2042 C CA . SER A 1 245 ? -24.499 -9.619 11.082 1.00 97.00 245 SER A CA 1
ATOM 2043 C C . SER A 1 245 ? -25.977 -9.629 11.468 1.00 97.00 245 SER A C 1
ATOM 2045 O O . SER A 1 245 ? -26.553 -10.693 11.678 1.00 97.00 245 SER A O 1
ATOM 2047 N N . ARG A 1 246 ? -26.625 -8.457 11.509 1.00 96.81 246 ARG A N 1
ATOM 2048 C CA . ARG A 1 246 ? -28.076 -8.351 11.719 1.00 96.81 246 ARG A CA 1
ATOM 2049 C C . ARG A 1 246 ? -28.879 -8.857 10.524 1.00 96.81 246 ARG A C 1
ATOM 2051 O O . ARG A 1 246 ? -29.953 -9.417 10.715 1.00 96.81 246 ARG A O 1
ATOM 2058 N N . GLN A 1 247 ? -28.382 -8.642 9.307 1.00 94.75 247 GLN A N 1
ATOM 2059 C CA . GLN A 1 247 ? -29.046 -9.086 8.075 1.00 94.75 247 GLN A CA 1
ATOM 2060 C C . GLN A 1 247 ? -28.754 -10.554 7.750 1.00 94.75 247 GLN A C 1
ATOM 2062 O O . GLN A 1 247 ? -29.621 -11.256 7.238 1.00 94.75 247 GLN A O 1
ATOM 2067 N N . ASN A 1 248 ? -27.536 -11.006 8.037 1.00 95.81 248 ASN A N 1
ATOM 2068 C CA . ASN A 1 248 ? -27.056 -12.354 7.784 1.00 95.81 248 ASN A CA 1
ATOM 2069 C C . ASN A 1 248 ? -26.193 -12.839 8.964 1.00 95.81 248 ASN A C 1
ATOM 2071 O O . ASN A 1 248 ? -24.968 -12.682 8.931 1.00 95.81 248 ASN A O 1
ATOM 2075 N N . PRO A 1 249 ? -26.812 -13.432 10.000 1.00 96.69 249 PRO A N 1
ATOM 2076 C CA . PRO A 1 249 ? -26.102 -13.909 11.186 1.00 96.69 249 PRO A CA 1
ATOM 2077 C C . PRO A 1 249 ? -25.022 -14.953 10.880 1.00 96.69 249 PRO A C 1
ATOM 2079 O O . PRO A 1 249 ? -23.987 -14.966 11.546 1.00 96.69 249 PRO A O 1
ATOM 2082 N N . ASP A 1 250 ? -25.213 -15.763 9.833 1.00 96.50 250 ASP A N 1
ATOM 2083 C CA . ASP A 1 250 ? -24.297 -16.844 9.447 1.00 96.50 250 ASP A CA 1
ATOM 2084 C C . ASP A 1 250 ? -22.910 -16.330 9.047 1.00 96.50 250 ASP A C 1
ATOM 2086 O O . ASP A 1 250 ? -21.935 -17.075 9.073 1.00 96.50 250 ASP A O 1
ATOM 2090 N N . ILE A 1 251 ? -22.760 -15.039 8.726 1.00 96.56 251 ILE A N 1
ATOM 2091 C CA . ILE A 1 251 ? -21.431 -14.480 8.464 1.00 96.56 251 ILE A CA 1
ATOM 2092 C C . ILE A 1 251 ? -20.500 -14.625 9.672 1.00 96.56 251 ILE A C 1
ATOM 2094 O O . ILE A 1 251 ? -19.288 -14.771 9.497 1.00 96.56 251 ILE A O 1
ATOM 2098 N N . LEU A 1 252 ? -21.067 -14.630 10.884 1.00 97.62 252 LEU A N 1
ATOM 2099 C CA . LEU A 1 252 ? -20.314 -14.725 12.123 1.00 97.62 252 LEU A CA 1
ATOM 2100 C C . LEU A 1 252 ? -19.850 -16.149 12.451 1.00 97.62 252 LEU A C 1
ATOM 2102 O O . LEU A 1 252 ? -19.009 -16.299 13.332 1.00 97.62 252 LEU A O 1
ATOM 2106 N N . SER A 1 253 ? -20.304 -17.177 11.728 1.00 97.06 253 SER A N 1
ATOM 2107 C CA . SER A 1 253 ? -19.793 -18.544 11.908 1.00 97.06 253 SER A CA 1
ATOM 2108 C C . SER A 1 253 ? -18.358 -18.714 11.388 1.00 97.06 253 SER A C 1
ATOM 2110 O O . SER A 1 253 ? -17.738 -19.754 11.593 1.00 97.06 253 SER A O 1
ATOM 2112 N N . ASN A 1 254 ? -17.833 -17.717 10.670 1.00 97.56 254 ASN A N 1
ATOM 2113 C CA . ASN A 1 254 ? -16.487 -17.729 10.108 1.00 97.56 254 ASN A CA 1
ATOM 2114 C C . ASN A 1 254 ? -15.471 -17.112 11.087 1.00 97.56 254 ASN A C 1
ATOM 2116 O O . ASN A 1 254 ? -15.843 -16.248 11.893 1.00 97.56 254 ASN A O 1
ATOM 2120 N N . PRO A 1 255 ? -14.176 -17.468 10.985 1.00 98.31 255 PRO A N 1
ATOM 2121 C CA . PRO A 1 255 ? -13.108 -16.767 11.689 1.00 98.31 255 PRO A CA 1
ATOM 2122 C C . PRO A 1 255 ? -13.156 -15.256 11.442 1.00 98.31 255 PRO A C 1
ATOM 2124 O O . PRO A 1 255 ? -13.371 -14.794 10.318 1.00 98.31 255 PRO A O 1
ATOM 2127 N N . PHE A 1 256 ? -12.898 -14.455 12.476 1.00 98.12 256 PHE A N 1
ATOM 2128 C CA . PHE A 1 256 ? -13.071 -12.999 12.398 1.00 98.12 256 PHE A CA 1
ATOM 2129 C C . PHE A 1 256 ? -12.164 -12.333 11.367 1.00 98.12 256 PHE A C 1
ATOM 2131 O O . PHE A 1 256 ? -12.532 -11.352 10.715 1.00 98.12 256 PHE A O 1
ATOM 2138 N N . ARG A 1 257 ? -10.984 -12.915 11.157 1.00 98.06 257 ARG A N 1
ATOM 2139 C CA . ARG A 1 257 ? -10.065 -12.523 10.092 1.00 98.06 257 ARG A CA 1
ATOM 2140 C C . ARG A 1 257 ? -10.720 -12.582 8.704 1.00 98.06 257 ARG A C 1
ATOM 2142 O O . ARG A 1 257 ? -10.506 -11.670 7.897 1.00 98.06 257 ARG A O 1
ATOM 2149 N N . ASP A 1 258 ? -11.511 -13.617 8.433 1.00 98.12 258 ASP A N 1
ATOM 2150 C CA . ASP A 1 258 ? -12.199 -13.803 7.154 1.00 98.12 258 ASP A CA 1
ATOM 2151 C C . ASP A 1 258 ? -13.387 -12.854 7.018 1.00 98.12 258 ASP A C 1
ATOM 2153 O O . ASP A 1 258 ? -13.594 -12.296 5.940 1.00 98.12 258 ASP A O 1
ATOM 2157 N N . VAL A 1 259 ? -14.091 -12.573 8.120 1.00 98.31 259 VAL A N 1
ATOM 2158 C CA . VAL A 1 259 ? -15.153 -11.557 8.160 1.00 98.31 259 VAL A CA 1
ATOM 2159 C C . VAL A 1 259 ? -14.598 -10.181 7.779 1.00 98.31 259 VAL A C 1
ATOM 2161 O O . VAL A 1 259 ? -15.120 -9.538 6.870 1.00 98.31 259 VAL A O 1
ATOM 2164 N N . VAL A 1 260 ? -13.495 -9.737 8.395 1.00 98.38 260 VAL A N 1
ATOM 2165 C CA . VAL A 1 260 ? -12.879 -8.433 8.074 1.00 98.38 260 VAL A CA 1
ATOM 2166 C C . VAL A 1 260 ? -12.420 -8.371 6.614 1.00 98.38 260 VAL A C 1
ATOM 2168 O O . VAL A 1 260 ? -12.649 -7.367 5.938 1.00 98.38 260 VAL A O 1
ATOM 2171 N N . LYS A 1 261 ? -11.814 -9.443 6.089 1.00 98.38 261 LYS A N 1
ATOM 2172 C CA . LYS A 1 261 ? -11.411 -9.513 4.675 1.00 98.38 261 LYS A CA 1
ATOM 2173 C C . LYS A 1 261 ? -12.601 -9.475 3.731 1.00 98.38 261 LYS A C 1
ATOM 2175 O O . LYS A 1 261 ? -12.549 -8.740 2.748 1.00 98.38 261 LYS A O 1
ATOM 2180 N N . PHE A 1 262 ? -13.660 -10.224 4.027 1.00 98.00 262 PHE A N 1
ATOM 2181 C CA . PHE A 1 262 ? -14.902 -10.181 3.264 1.00 98.00 262 PHE A CA 1
ATOM 2182 C C . PHE A 1 262 ? -15.420 -8.740 3.181 1.00 98.00 262 PHE A C 1
ATOM 2184 O O . PHE A 1 262 ? -15.624 -8.227 2.080 1.00 98.00 262 PHE A O 1
ATOM 2191 N N . MET A 1 263 ? -15.510 -8.052 4.326 1.00 98.19 263 MET A N 1
ATOM 2192 C CA . MET A 1 263 ? -15.952 -6.656 4.397 1.00 98.19 263 MET A CA 1
ATOM 2193 C C . MET A 1 263 ? -15.055 -5.705 3.601 1.00 98.19 263 MET A C 1
ATOM 2195 O O . MET A 1 263 ? -15.546 -4.877 2.837 1.00 98.19 263 MET A O 1
ATOM 2199 N N . ALA A 1 264 ? -13.735 -5.835 3.724 1.00 98.44 264 ALA A N 1
ATOM 2200 C CA . ALA A 1 264 ? -12.790 -4.995 2.994 1.00 98.44 264 ALA A CA 1
ATOM 2201 C C . ALA A 1 264 ? -12.857 -5.213 1.470 1.00 98.44 264 ALA A C 1
ATOM 2203 O O . ALA A 1 264 ? -12.738 -4.250 0.707 1.00 98.44 264 ALA A O 1
ATOM 2204 N N . ILE A 1 265 ? -13.086 -6.450 1.010 1.00 98.00 265 ILE A N 1
ATOM 2205 C CA . ILE A 1 265 ? -13.239 -6.761 -0.419 1.00 98.00 265 ILE A CA 1
ATOM 2206 C C . ILE A 1 265 ? -14.510 -6.110 -0.969 1.00 98.00 265 ILE A C 1
ATOM 2208 O O . ILE A 1 265 ? -14.428 -5.379 -1.956 1.00 98.00 265 ILE A O 1
ATOM 2212 N N . ILE A 1 266 ? -15.668 -6.304 -0.326 1.00 97.69 266 ILE A N 1
ATOM 2213 C CA . ILE A 1 266 ? -16.933 -5.719 -0.812 1.00 97.69 266 ILE A CA 1
ATOM 2214 C C . ILE A 1 266 ? -16.927 -4.183 -0.758 1.00 97.69 266 ILE A C 1
ATOM 2216 O O . ILE A 1 266 ? -17.612 -3.534 -1.545 1.00 97.69 266 ILE A O 1
ATOM 2220 N N . GLU A 1 267 ? -16.115 -3.591 0.118 1.00 98.12 267 GLU A N 1
ATOM 2221 C CA . GLU A 1 267 ? -15.902 -2.146 0.230 1.00 98.12 267 GLU A CA 1
ATOM 2222 C C . GLU A 1 267 ? -14.829 -1.592 -0.725 1.00 98.12 267 GLU A C 1
ATOM 2224 O O . GLU A 1 267 ? -14.533 -0.392 -0.665 1.00 98.12 267 GLU A O 1
ATOM 2229 N N . TYR A 1 268 ? -14.260 -2.432 -1.604 1.00 97.94 268 TYR A N 1
ATOM 2230 C CA . TYR A 1 268 ? -13.170 -2.096 -2.532 1.00 97.94 268 TYR A CA 1
ATOM 2231 C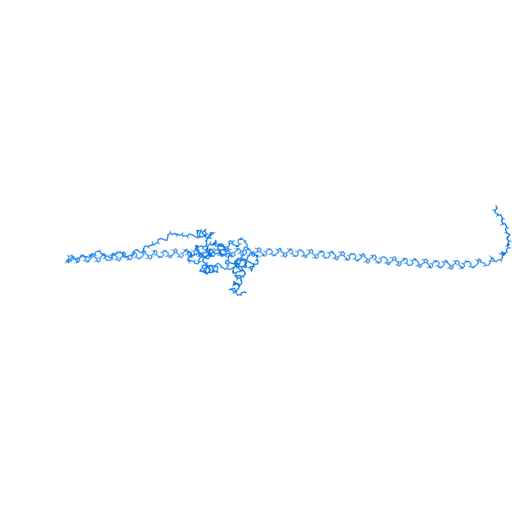 C . TYR A 1 268 ? -11.918 -1.520 -1.851 1.00 97.94 268 TYR A C 1
ATOM 2233 O O . TYR A 1 268 ? -11.174 -0.734 -2.452 1.00 97.94 268 TYR A O 1
ATOM 2241 N N . ASP A 1 269 ? -11.682 -1.905 -0.602 1.00 98.38 269 ASP A N 1
ATOM 2242 C CA . ASP A 1 269 ? -10.616 -1.378 0.250 1.00 98.38 269 ASP A CA 1
ATOM 2243 C C . ASP A 1 269 ? -9.577 -2.446 0.632 1.00 98.38 269 ASP A C 1
ATOM 2245 O O . ASP A 1 269 ? -8.676 -2.178 1.411 1.00 98.38 269 ASP A O 1
ATOM 2249 N N . PHE A 1 270 ? -9.667 -3.650 0.063 1.00 98.31 270 PHE A N 1
ATOM 2250 C CA . PHE A 1 270 ? -8.666 -4.705 0.223 1.00 98.31 270 PHE A CA 1
ATOM 2251 C C . PHE A 1 270 ? -7.642 -4.650 -0.921 1.00 98.31 270 PHE A C 1
ATOM 2253 O O . PHE A 1 270 ? -7.910 -5.124 -2.026 1.00 98.31 270 PHE A O 1
ATOM 2260 N N . ASP A 1 271 ? -6.484 -4.032 -0.681 1.00 98.06 271 ASP A N 1
ATOM 2261 C CA . ASP A 1 271 ? -5.441 -3.821 -1.691 1.00 98.06 271 ASP A CA 1
ATOM 2262 C C . ASP A 1 271 ? -4.254 -4.769 -1.475 1.00 98.06 271 ASP A C 1
ATOM 2264 O O . ASP A 1 271 ? -3.377 -4.514 -0.651 1.00 98.06 271 ASP A O 1
ATOM 2268 N N . ASN A 1 272 ? -4.249 -5.880 -2.211 1.00 97.31 272 ASN A N 1
ATOM 2269 C CA . ASN A 1 272 ? -3.178 -6.882 -2.227 1.00 97.31 272 ASN A CA 1
ATOM 2270 C C . ASN A 1 272 ? -2.450 -6.936 -3.589 1.00 97.31 272 ASN A C 1
ATOM 2272 O O . ASN A 1 272 ? -1.844 -7.952 -3.926 1.00 97.31 272 ASN A O 1
ATOM 2276 N N . GLY A 1 273 ? -2.581 -5.886 -4.409 1.00 96.94 273 GLY A N 1
ATOM 2277 C CA . GLY A 1 273 ? -2.044 -5.828 -5.773 1.00 96.94 273 GLY A CA 1
ATOM 2278 C C . GLY A 1 273 ? -2.884 -6.529 -6.850 1.00 96.94 273 GLY A C 1
ATOM 2279 O O . GLY A 1 273 ? -2.562 -6.408 -8.031 1.00 96.94 273 GLY A O 1
ATOM 2280 N N . MET A 1 274 ? -3.962 -7.234 -6.491 1.00 96.06 274 MET A N 1
ATOM 2281 C CA . MET A 1 274 ? -4.908 -7.784 -7.467 1.00 96.06 274 MET A CA 1
ATOM 2282 C C . MET A 1 274 ? -5.961 -6.756 -7.896 1.00 96.06 274 MET A C 1
ATOM 2284 O O . MET A 1 274 ? -6.263 -5.798 -7.184 1.00 96.06 274 MET A O 1
ATOM 2288 N N . ASP A 1 275 ? -6.587 -7.010 -9.047 1.00 97.56 275 ASP A N 1
ATOM 2289 C CA . ASP A 1 275 ? -7.774 -6.275 -9.476 1.00 97.56 275 ASP A CA 1
ATOM 2290 C C . ASP A 1 275 ? -8.926 -6.472 -8.469 1.00 97.56 275 ASP A C 1
ATOM 2292 O O . ASP A 1 275 ? -9.376 -7.593 -8.201 1.00 97.56 275 ASP A O 1
ATOM 2296 N N . ARG A 1 276 ? -9.405 -5.357 -7.907 1.00 97.38 276 ARG A N 1
ATOM 2297 C CA . ARG A 1 276 ? -10.454 -5.337 -6.882 1.00 97.38 276 ARG A CA 1
ATOM 2298 C C . ARG A 1 276 ? -11.811 -5.764 -7.437 1.00 97.38 276 ARG A C 1
ATOM 2300 O O . ARG A 1 276 ? -12.555 -6.435 -6.728 1.00 97.38 276 ARG A O 1
ATOM 2307 N N . ASP A 1 277 ? -12.129 -5.438 -8.691 1.00 97.56 277 ASP A N 1
ATOM 2308 C CA . ASP A 1 277 ? -13.365 -5.902 -9.328 1.00 97.56 277 ASP A CA 1
ATOM 2309 C C . ASP A 1 277 ? -13.348 -7.424 -9.483 1.00 97.56 277 ASP A C 1
ATOM 2311 O O . ASP A 1 277 ? -14.348 -8.091 -9.208 1.00 97.56 277 ASP A O 1
ATOM 2315 N N . LEU A 1 278 ? -12.198 -7.990 -9.857 1.00 97.75 278 LEU A N 1
ATOM 2316 C CA . LEU A 1 278 ? -12.035 -9.437 -9.976 1.00 97.75 278 LEU A CA 1
ATOM 2317 C C . LEU A 1 278 ? -12.190 -10.143 -8.622 1.00 97.75 278 LEU A C 1
ATOM 2319 O O . LEU A 1 278 ? -12.825 -11.197 -8.558 1.00 97.75 278 LEU A O 1
ATOM 2323 N N . LEU A 1 279 ? -11.652 -9.567 -7.542 1.00 96.94 279 LEU A N 1
ATOM 2324 C CA . LEU A 1 279 ? -11.834 -10.093 -6.184 1.00 96.94 279 LEU A CA 1
ATOM 2325 C C . LEU A 1 279 ? -13.312 -10.114 -5.777 1.00 96.94 279 LEU A C 1
ATOM 2327 O O . LEU A 1 279 ? -13.801 -11.150 -5.328 1.00 96.94 279 LEU A O 1
ATOM 2331 N N . VAL A 1 280 ? -14.037 -9.009 -5.982 1.00 97.50 280 VAL A N 1
ATOM 2332 C CA . VAL A 1 280 ? -15.465 -8.920 -5.633 1.00 97.50 280 VAL A CA 1
ATOM 2333 C C . VAL A 1 280 ? -16.300 -9.892 -6.470 1.00 97.50 280 VAL A C 1
ATOM 2335 O O . VAL A 1 280 ? -17.153 -10.581 -5.916 1.00 97.50 280 VAL A O 1
ATOM 2338 N N . ARG A 1 281 ? -16.041 -10.006 -7.781 1.00 97.75 281 ARG A N 1
ATOM 2339 C CA . ARG A 1 281 ? -16.743 -10.963 -8.661 1.00 97.75 281 ARG A CA 1
ATOM 2340 C C . ARG A 1 281 ? -16.522 -12.410 -8.238 1.00 97.75 281 ARG A C 1
ATOM 2342 O O . ARG A 1 281 ? -17.472 -13.183 -8.228 1.00 97.75 281 ARG A O 1
ATOM 2349 N N . ARG A 1 282 ? -15.290 -12.781 -7.875 1.00 95.62 282 ARG A N 1
ATOM 2350 C CA . ARG A 1 282 ? -14.986 -14.133 -7.373 1.00 95.62 282 ARG A CA 1
ATOM 2351 C C . ARG A 1 282 ? -15.700 -14.429 -6.060 1.00 95.62 282 ARG A C 1
ATOM 2353 O O . ARG A 1 282 ? -16.103 -15.563 -5.844 1.00 95.62 282 ARG A O 1
ATOM 2360 N N . LEU A 1 283 ? -15.837 -13.420 -5.203 1.00 94.94 283 LEU A N 1
ATOM 2361 C CA . LEU A 1 283 ? -16.426 -13.570 -3.879 1.00 94.94 283 LEU A CA 1
ATOM 2362 C C . LEU A 1 283 ? -17.960 -13.626 -3.909 1.00 94.94 283 LEU A C 1
ATOM 2364 O O . LEU A 1 283 ? -18.549 -14.451 -3.222 1.00 94.94 283 LEU A O 1
ATOM 2368 N N . LEU A 1 284 ? -18.604 -12.750 -4.684 1.00 92.88 284 LEU A N 1
ATOM 2369 C CA . LEU A 1 284 ? -20.064 -12.576 -4.681 1.00 92.88 284 LEU A CA 1
ATOM 2370 C C . LEU A 1 284 ? -20.771 -13.165 -5.913 1.00 92.88 284 LEU A C 1
ATOM 2372 O O . LEU A 1 284 ? -22.000 -13.140 -5.990 1.00 92.88 284 LEU A O 1
ATOM 2376 N N . GLY A 1 285 ? -20.018 -13.626 -6.912 1.00 95.44 285 GLY A N 1
ATOM 2377 C CA . GLY A 1 285 ? -20.547 -13.924 -8.242 1.00 95.44 285 GLY A CA 1
ATOM 2378 C C . GLY A 1 285 ? -20.962 -12.664 -9.013 1.00 95.44 285 GLY A C 1
ATOM 2379 O O . GLY A 1 285 ? -20.904 -11.538 -8.511 1.00 95.44 285 GLY A O 1
ATOM 2380 N N . GLU A 1 286 ? -21.405 -12.846 -10.259 1.00 96.88 286 GLU A N 1
ATOM 2381 C CA . GLU A 1 286 ? -21.731 -11.722 -11.150 1.00 96.88 286 GLU A CA 1
ATOM 2382 C C . GLU A 1 286 ? -22.913 -10.890 -10.635 1.00 96.88 286 GLU A C 1
ATOM 2384 O O . GLU A 1 286 ? -22.849 -9.664 -10.581 1.00 96.88 286 GLU A O 1
ATOM 2389 N N . GLN A 1 287 ? -23.989 -11.546 -10.197 1.00 94.38 287 GLN A N 1
ATOM 2390 C CA . GLN A 1 287 ? -25.176 -10.851 -9.698 1.00 94.38 287 GLN A CA 1
ATOM 2391 C C . GLN A 1 287 ? -24.874 -10.056 -8.419 1.00 94.38 287 GLN A C 1
ATOM 2393 O O . GLN A 1 287 ? -25.291 -8.900 -8.295 1.00 94.38 287 GLN A O 1
ATOM 2398 N N . GLY A 1 288 ? -24.126 -10.648 -7.484 1.00 91.94 288 GLY A N 1
ATOM 2399 C CA . GLY A 1 288 ? -23.728 -9.981 -6.247 1.00 91.94 288 GLY A CA 1
ATOM 2400 C C . GLY A 1 288 ? -22.787 -8.803 -6.504 1.00 91.94 288 GLY A C 1
ATOM 2401 O O . GLY A 1 288 ? -22.970 -7.734 -5.922 1.00 91.94 288 GLY A O 1
ATOM 2402 N N . TYR A 1 289 ? -21.859 -8.944 -7.454 1.00 97.69 289 TYR A N 1
ATOM 2403 C CA . TYR A 1 289 ? -20.999 -7.855 -7.915 1.00 97.69 289 TYR A CA 1
ATOM 2404 C C . TYR A 1 289 ? -21.799 -6.651 -8.437 1.00 97.69 289 TYR A C 1
ATOM 2406 O O . TYR A 1 289 ? -21.585 -5.525 -7.981 1.00 97.69 289 TYR A O 1
ATOM 2414 N N . GLN A 1 290 ? -22.761 -6.873 -9.340 1.00 97.00 290 GLN A N 1
ATOM 2415 C CA . GLN A 1 290 ? -23.577 -5.792 -9.913 1.00 97.00 290 GLN A CA 1
ATOM 2416 C C . GLN A 1 290 ? -24.449 -5.098 -8.857 1.00 97.00 290 GLN A C 1
ATOM 2418 O O . GLN A 1 290 ? -24.676 -3.888 -8.913 1.00 97.00 290 GLN A O 1
ATOM 2423 N N . SER A 1 291 ? -24.960 -5.845 -7.878 1.00 94.44 291 SER A N 1
ATOM 2424 C CA . SER A 1 291 ? -25.694 -5.270 -6.744 1.00 94.44 291 SER A CA 1
ATOM 2425 C C . SER A 1 291 ? -24.780 -4.451 -5.830 1.00 94.44 291 SER A C 1
ATOM 2427 O O . SER A 1 291 ? -25.141 -3.341 -5.438 1.00 94.44 291 SER A O 1
ATOM 2429 N N . ASN A 1 292 ? -23.569 -4.938 -5.548 1.00 95.56 292 ASN A N 1
ATOM 2430 C CA . ASN A 1 292 ? -22.609 -4.226 -4.710 1.00 95.56 292 ASN A CA 1
ATOM 2431 C C . ASN A 1 292 ? -22.093 -2.935 -5.370 1.00 95.56 292 ASN A C 1
ATOM 2433 O O . ASN A 1 292 ? -21.958 -1.914 -4.699 1.00 95.56 292 ASN A O 1
ATOM 2437 N N . ARG A 1 293 ? -21.873 -2.933 -6.690 1.00 96.62 293 ARG A N 1
ATOM 2438 C CA . ARG A 1 293 ? -21.531 -1.711 -7.436 1.00 96.62 293 ARG A CA 1
ATOM 2439 C C . ARG A 1 293 ? -22.604 -0.636 -7.336 1.00 96.62 293 ARG A C 1
ATOM 2441 O O . ARG A 1 293 ? -22.292 0.508 -7.010 1.00 96.62 293 ARG A O 1
ATOM 2448 N N . ARG A 1 294 ? -23.869 -1.030 -7.520 1.00 96.31 294 ARG A N 1
ATOM 2449 C CA . ARG A 1 294 ? -25.024 -0.136 -7.358 1.00 96.31 294 ARG A CA 1
ATOM 2450 C C . ARG A 1 294 ? -25.102 0.444 -5.947 1.00 96.31 294 ARG A C 1
ATOM 2452 O O . ARG A 1 294 ? -25.295 1.648 -5.814 1.00 96.31 294 ARG A O 1
ATOM 2459 N N . ARG A 1 295 ? -24.874 -0.370 -4.906 1.00 94.25 295 ARG A N 1
ATOM 2460 C CA . ARG A 1 295 ? -24.816 0.089 -3.503 1.00 94.25 295 ARG A CA 1
ATOM 2461 C C . ARG A 1 295 ? -23.767 1.187 -3.289 1.00 94.25 295 ARG A C 1
ATOM 2463 O O . ARG A 1 295 ? -24.003 2.109 -2.518 1.00 94.25 295 ARG A O 1
ATOM 2470 N N . LEU A 1 296 ? -22.626 1.093 -3.970 1.00 94.06 296 LEU A N 1
ATOM 2471 C CA . LEU A 1 296 ? -21.514 2.040 -3.853 1.00 94.06 296 LEU A CA 1
ATOM 2472 C C . LEU A 1 296 ? -21.588 3.223 -4.836 1.00 94.06 296 LEU A C 1
ATOM 2474 O O . LEU A 1 296 ? -20.675 4.048 -4.845 1.00 94.06 296 LEU A O 1
ATOM 2478 N N . GLY A 1 297 ? -22.634 3.309 -5.666 1.00 93.38 297 GLY A N 1
ATOM 2479 C CA . GLY A 1 297 ? -22.802 4.381 -6.651 1.00 93.38 297 GLY A CA 1
ATOM 2480 C C . GLY A 1 297 ? -21.763 4.363 -7.779 1.00 93.38 297 GLY A C 1
ATOM 2481 O O . GLY A 1 297 ? -21.367 5.429 -8.248 1.00 93.38 297 GLY A O 1
ATOM 2482 N N . ARG A 1 298 ? -21.289 3.175 -8.180 1.00 85.25 298 ARG A N 1
ATOM 2483 C CA . ARG A 1 298 ? -20.287 2.986 -9.244 1.00 85.25 298 ARG A CA 1
ATOM 2484 C C . ARG A 1 298 ? -20.827 2.284 -10.474 1.00 85.25 298 ARG A C 1
ATOM 2486 O O . ARG A 1 298 ? -21.499 1.244 -10.319 1.00 85.25 298 ARG A O 1
#

Radius of gyration: 60.01 Å; Cα contacts (8 Å, |Δi|>4): 109; chains: 1; bounding box: 116×49×200 Å